Protein AF-A0A7W7YL82-F1 (afdb_monomer)

Organism: NCBI:txid48465

Radius of gyration: 23.11 Å; Cα contacts (8 Å, |Δi|>4): 515; chains: 1; bounding box: 48×51×65 Å

pLDDT: mean 86.41, std 14.03, range [32.69, 98.31]

Foldseek 3Di:
DDPPPAWDKDFDLLLVLLCVLQAWDWDKAWEQEQPPRDTTIIIITGQAHPNDRPHGPVVVVVCVVVVVCCLPPVLPLSNLQSQLVQLLVVVVCCLVPVFAWDWDADSVQQWIHIDTDHYPPVQLPQPAKDKDFDSSLVSLCSGQFWDFNDWDDDPPTIITIIRQWGFFGQDPVRDTDIDGSVQQCDADADPVGRRHTPCCVVPVSPSSNSNSSSVVSSVVVVVVVVVDFHKYKDFADFDFDDDDDDDTDGDGPDIDIHTPPDDPVVVVVVCVVSVHPDDDDDD

Secondary structure (DSSP, 8-state):
----S--EEE--HHHHHHHHHTT--EEEEEEEETTTTEEEEEEEE-SB-SS-TT-BHHHHHHHHHTSHHHHH-TTSHHHHHHHHHHHHHHHHHHHHH---EEEEEEGGGTEEEEEESPPPHHHHT-S-EEEE--HHHHHHHTTTT--EEEEEEETTEEEEEEESB---EE-TTS-EE--BHHHHT-B---SS-TT-BTHHHH-TTSHHHHHHHHHHHHHHHHHHHHHSPEEEEEE--PPP---SSS------S-EEEEETT--HHHHHHHHHHTTPPPP----

Structure (mmCIF, N/CA/C/O backbone):
data_AF-A0A7W7YL82-F1
#
_entry.id   AF-A0A7W7YL82-F1
#
loop_
_atom_site.group_PDB
_atom_site.id
_atom_site.type_symbol
_atom_site.label_atom_id
_atom_site.label_alt_id
_atom_site.label_comp_id
_atom_site.label_asym_id
_atom_site.label_entity_id
_atom_site.label_seq_id
_atom_site.pdbx_PDB_ins_code
_atom_site.Cartn_x
_atom_site.Cartn_y
_atom_site.Cartn_z
_atom_site.occupancy
_atom_site.B_iso_or_equiv
_atom_site.auth_seq_id
_atom_site.auth_comp_id
_atom_site.auth_asym_id
_atom_site.auth_atom_id
_atom_site.pdbx_PDB_model_num
ATOM 1 N N . MET A 1 1 ? 21.955 -3.422 -22.202 1.00 38.94 1 MET A N 1
ATOM 2 C CA . MET A 1 1 ? 22.115 -3.565 -20.740 1.00 38.94 1 MET A CA 1
ATOM 3 C C . MET A 1 1 ? 21.565 -4.929 -20.380 1.00 38.94 1 MET A C 1
ATOM 5 O O . MET A 1 1 ? 20.391 -5.165 -20.620 1.00 38.94 1 MET A O 1
ATOM 9 N N . SER A 1 2 ? 22.418 -5.865 -19.964 1.00 32.69 2 SER A N 1
ATOM 10 C CA . SER A 1 2 ? 21.973 -7.205 -19.574 1.00 32.69 2 SER A CA 1
ATOM 11 C C . SER A 1 2 ? 21.195 -7.095 -18.266 1.00 32.69 2 SER A C 1
ATOM 13 O O . SER A 1 2 ? 21.776 -6.685 -17.260 1.00 32.69 2 SER A O 1
ATOM 15 N N . ALA A 1 3 ? 19.910 -7.452 -18.268 1.00 38.41 3 ALA A N 1
ATOM 16 C CA . ALA A 1 3 ? 19.214 -7.774 -17.030 1.00 38.41 3 ALA A CA 1
ATOM 17 C C . ALA A 1 3 ? 20.054 -8.845 -16.321 1.00 38.41 3 ALA A C 1
ATOM 19 O O . ALA A 1 3 ? 20.295 -9.920 -16.875 1.00 38.41 3 ALA A O 1
ATOM 20 N N . SER A 1 4 ? 20.608 -8.513 -15.154 1.00 43.59 4 SER A N 1
ATOM 21 C CA . SER A 1 4 ? 21.302 -9.503 -14.343 1.00 43.59 4 SER A CA 1
ATOM 22 C C . SER A 1 4 ? 20.299 -10.615 -14.038 1.00 43.59 4 SER A C 1
ATOM 24 O O . SER A 1 4 ? 19.129 -10.341 -13.764 1.00 43.59 4 SER A O 1
ATOM 26 N N . ALA A 1 5 ? 20.748 -11.869 -14.102 1.00 56.00 5 ALA A N 1
ATOM 27 C CA . ALA A 1 5 ? 19.937 -13.085 -13.968 1.00 56.00 5 ALA A CA 1
ATOM 28 C C . ALA A 1 5 ? 19.186 -13.231 -12.621 1.00 56.00 5 ALA A C 1
ATOM 30 O O . ALA A 1 5 ? 18.587 -14.263 -12.350 1.00 56.00 5 ALA A O 1
ATOM 31 N N . ASN A 1 6 ? 19.194 -12.186 -11.794 1.00 72.88 6 ASN A N 1
ATOM 32 C CA . ASN A 1 6 ? 18.642 -12.117 -10.458 1.00 72.88 6 ASN A CA 1
ATOM 33 C C . ASN A 1 6 ? 17.728 -10.884 -10.328 1.00 72.88 6 ASN A C 1
ATOM 35 O O . ASN A 1 6 ? 17.871 -10.105 -9.395 1.00 72.88 6 ASN A O 1
ATOM 39 N N . THR A 1 7 ? 16.827 -10.636 -11.277 1.00 85.69 7 THR A N 1
ATOM 40 C CA . THR A 1 7 ? 15.809 -9.580 -11.139 1.00 85.69 7 THR A CA 1
ATOM 41 C C . THR A 1 7 ? 14.416 -10.182 -11.150 1.00 85.69 7 THR A C 1
ATOM 43 O O . THR A 1 7 ? 14.169 -11.203 -11.790 1.00 85.69 7 THR A O 1
ATOM 46 N N . ILE A 1 8 ? 13.506 -9.577 -10.392 1.00 91.88 8 ILE A N 1
ATOM 47 C CA . ILE A 1 8 ? 12.126 -10.043 -10.268 1.00 91.88 8 ILE A CA 1
ATOM 48 C C . ILE A 1 8 ? 11.214 -9.030 -10.924 1.00 91.88 8 ILE A C 1
ATOM 50 O O . ILE A 1 8 ? 11.213 -7.853 -10.563 1.00 91.88 8 ILE A O 1
ATOM 54 N N . LEU A 1 9 ? 10.429 -9.520 -11.877 1.00 92.69 9 LEU A N 1
ATOM 55 C CA . LEU A 1 9 ? 9.448 -8.732 -12.596 1.00 92.69 9 LEU A CA 1
ATOM 56 C C . LEU A 1 9 ? 8.135 -8.673 -11.809 1.00 92.69 9 LEU A C 1
ATOM 58 O O . LEU A 1 9 ? 7.499 -9.694 -11.553 1.00 92.69 9 LEU A O 1
ATOM 62 N N . ILE A 1 10 ? 7.699 -7.460 -11.484 1.00 93.50 10 ILE A N 1
ATOM 63 C CA . ILE A 1 10 ? 6.371 -7.169 -10.940 1.00 93.50 10 ILE A CA 1
ATOM 64 C C . ILE A 1 10 ? 5.679 -6.198 -11.896 1.00 93.50 10 ILE A C 1
ATOM 66 O O . ILE A 1 10 ? 6.275 -5.216 -12.321 1.00 93.50 10 ILE A O 1
ATOM 70 N N . THR A 1 11 ? 4.417 -6.455 -12.236 1.00 91.88 11 THR A N 1
ATOM 71 C CA . THR A 1 11 ? 3.603 -5.573 -13.098 1.00 91.88 11 THR A CA 1
ATOM 72 C C . THR A 1 11 ? 2.502 -4.848 -12.323 1.00 91.88 11 THR A C 1
ATOM 74 O O . THR A 1 11 ? 2.014 -3.799 -12.742 1.00 91.88 11 THR A O 1
ATOM 77 N N . GLU A 1 12 ? 2.119 -5.361 -11.150 1.00 93.44 12 GLU A N 1
ATOM 78 C CA . GLU A 1 12 ? 1.116 -4.730 -10.298 1.00 93.44 12 GLU A CA 1
ATOM 79 C C . GLU A 1 12 ? 1.725 -3.570 -9.492 1.00 93.44 12 GLU A C 1
ATOM 81 O O . GLU A 1 12 ? 2.538 -3.770 -8.589 1.00 93.44 12 GLU A O 1
ATOM 86 N N . THR A 1 13 ? 1.262 -2.341 -9.740 1.00 93.50 13 THR A N 1
ATOM 87 C CA . THR A 1 13 ? 1.773 -1.131 -9.067 1.00 93.50 13 THR A CA 1
ATOM 88 C C . THR A 1 13 ? 1.621 -1.163 -7.544 1.00 93.50 13 THR A C 1
ATOM 90 O O . THR A 1 13 ? 2.452 -0.600 -6.835 1.00 93.50 13 THR A O 1
ATOM 93 N N . ARG A 1 14 ? 0.562 -1.793 -7.012 1.00 96.50 14 ARG A N 1
ATOM 94 C CA . ARG A 1 14 ? 0.347 -1.888 -5.554 1.00 96.50 14 ARG A CA 1
ATOM 95 C C . ARG A 1 14 ? 1.416 -2.752 -4.902 1.00 96.50 14 ARG A C 1
ATOM 97 O O . ARG A 1 14 ? 2.004 -2.337 -3.909 1.00 96.50 14 ARG A O 1
ATOM 104 N N . LEU A 1 15 ? 1.698 -3.904 -5.502 1.00 97.38 15 LEU A N 1
ATOM 105 C CA . LEU A 1 15 ? 2.730 -4.813 -5.030 1.00 97.38 15 LEU A CA 1
ATOM 106 C C . LEU A 1 15 ? 4.124 -4.192 -5.180 1.00 97.38 15 LEU A C 1
ATOM 108 O O . LEU A 1 15 ? 4.899 -4.201 -4.227 1.00 97.38 15 LEU A O 1
ATOM 112 N N . ALA A 1 16 ? 4.401 -3.546 -6.317 1.00 97.12 16 ALA A N 1
ATOM 113 C CA . ALA A 1 16 ? 5.649 -2.816 -6.535 1.00 97.12 16 ALA A CA 1
ATOM 114 C C . ALA A 1 16 ? 5.865 -1.697 -5.499 1.00 97.12 16 ALA A C 1
ATOM 116 O O . ALA A 1 16 ? 6.966 -1.539 -4.977 1.00 97.12 16 ALA A O 1
ATOM 117 N N . ALA A 1 17 ? 4.811 -0.960 -5.129 1.00 97.56 17 ALA A N 1
ATOM 118 C CA . ALA A 1 17 ? 4.883 0.041 -4.064 1.00 97.56 17 ALA A CA 1
ATOM 119 C C . ALA A 1 17 ? 5.269 -0.560 -2.709 1.00 97.56 17 ALA A C 1
ATOM 121 O O . ALA A 1 17 ? 6.039 0.050 -1.969 1.00 97.56 17 ALA A O 1
ATOM 122 N N . CYS A 1 18 ? 4.769 -1.757 -2.401 1.00 98.12 18 CYS A N 1
ATOM 123 C CA . CYS A 1 18 ? 5.127 -2.463 -1.176 1.00 98.12 18 CYS A CA 1
ATOM 124 C C . CYS A 1 18 ? 6.586 -2.937 -1.217 1.00 98.12 18 CYS A C 1
ATOM 126 O O . CYS A 1 18 ? 7.319 -2.712 -0.263 1.00 98.12 18 CYS A O 1
ATOM 128 N N . PHE A 1 19 ? 7.053 -3.507 -2.332 1.00 98.00 19 PHE A N 1
ATOM 129 C CA . PHE A 1 19 ? 8.456 -3.923 -2.478 1.00 98.00 19 PHE A CA 1
ATOM 130 C C . PHE A 1 19 ? 9.419 -2.731 -2.388 1.00 98.00 19 PHE A C 1
ATOM 132 O O . PHE A 1 19 ? 10.437 -2.799 -1.698 1.00 98.00 19 PHE A O 1
ATOM 139 N N . ARG A 1 20 ? 9.058 -1.592 -2.986 1.00 96.81 20 ARG A N 1
ATOM 140 C CA . ARG A 1 20 ? 9.796 -0.338 -2.806 1.00 96.81 20 ARG A CA 1
ATOM 141 C C . ARG A 1 20 ? 9.848 0.085 -1.334 1.00 96.81 20 ARG A C 1
ATOM 143 O O . ARG A 1 20 ? 10.927 0.398 -0.842 1.00 96.81 20 ARG A O 1
ATOM 150 N N . ALA A 1 21 ? 8.718 0.077 -0.625 1.00 96.75 21 ALA A N 1
ATOM 151 C CA . ALA A 1 21 ? 8.655 0.451 0.794 1.00 96.75 21 ALA A CA 1
ATOM 152 C C . ALA A 1 21 ? 9.445 -0.509 1.703 1.00 96.75 21 ALA A C 1
ATOM 154 O O . ALA A 1 21 ? 10.037 -0.093 2.703 1.00 96.75 21 ALA A O 1
ATOM 155 N N . LEU A 1 22 ? 9.498 -1.788 1.324 1.00 97.00 22 LEU A N 1
ATOM 156 C CA . LEU A 1 22 ? 10.354 -2.798 1.941 1.00 97.00 22 LEU A CA 1
ATOM 157 C C . LEU A 1 22 ? 11.836 -2.595 1.617 1.00 97.00 22 LEU A C 1
ATOM 159 O O . LEU A 1 22 ? 12.653 -3.310 2.178 1.00 97.00 22 LEU A O 1
ATOM 163 N N . GLY A 1 23 ? 12.211 -1.640 0.763 1.00 96.50 23 GLY A N 1
ATOM 164 C CA . GLY A 1 23 ? 13.602 -1.286 0.484 1.00 96.50 23 GLY A CA 1
ATOM 165 C C . GLY A 1 23 ? 14.276 -2.136 -0.589 1.00 96.50 23 GLY A C 1
ATOM 166 O O . GLY A 1 23 ? 15.504 -2.182 -0.617 1.00 96.50 23 GLY A O 1
ATOM 167 N N . PHE A 1 24 ? 13.516 -2.813 -1.456 1.00 96.75 24 PHE A N 1
ATOM 168 C CA . PHE A 1 24 ? 14.086 -3.478 -2.629 1.00 96.75 24 PHE A CA 1
ATOM 169 C C . PHE A 1 24 ? 14.421 -2.440 -3.713 1.00 96.75 24 PHE A C 1
ATOM 171 O O . PHE A 1 24 ? 13.516 -1.734 -4.174 1.00 96.75 24 PHE A O 1
ATOM 178 N N . PRO A 1 25 ? 15.690 -2.3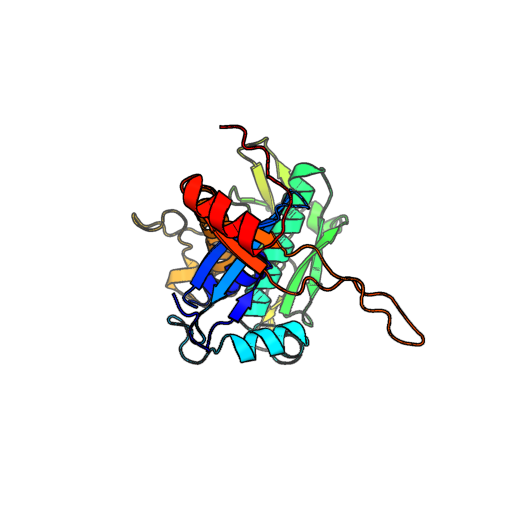34 -4.153 1.00 95.44 25 PRO A N 1
ATOM 179 C CA . PRO A 1 25 ? 16.050 -1.494 -5.291 1.00 95.44 25 PRO A CA 1
ATOM 180 C C . PRO A 1 25 ? 15.329 -1.964 -6.556 1.00 95.44 25 PRO A C 1
ATOM 182 O O . PRO A 1 25 ? 15.190 -3.169 -6.766 1.00 95.44 25 PRO A O 1
ATOM 185 N N . TYR A 1 26 ? 14.901 -1.038 -7.414 1.00 94.62 26 TYR A N 1
ATOM 186 C CA . TYR A 1 26 ? 14.210 -1.384 -8.656 1.00 94.62 26 TYR A CA 1
ATOM 187 C C . TYR A 1 26 ? 14.530 -0.441 -9.805 1.00 94.62 26 TYR A C 1
ATOM 189 O O . TYR A 1 26 ? 15.018 0.673 -9.614 1.00 94.62 26 TYR A O 1
ATOM 197 N N . GLN A 1 27 ? 14.189 -0.906 -11.001 1.00 92.62 27 GLN A N 1
ATOM 198 C CA . GLN A 1 27 ? 14.053 -0.103 -12.208 1.00 92.62 27 GLN A CA 1
ATOM 199 C C . GLN A 1 27 ? 12.611 -0.215 -12.704 1.00 92.62 27 GLN A C 1
ATOM 201 O O . GLN A 1 27 ? 12.001 -1.279 -12.595 1.00 92.62 27 GLN A O 1
ATOM 206 N N . ALA A 1 28 ? 12.046 0.888 -13.190 1.00 91.62 28 ALA A N 1
ATOM 207 C CA . ALA A 1 28 ? 10.707 0.914 -13.766 1.00 91.62 28 ALA A CA 1
ATOM 208 C C . ALA A 1 28 ? 10.795 1.194 -15.264 1.00 91.62 28 ALA A C 1
ATOM 210 O O . ALA A 1 28 ? 11.494 2.116 -15.679 1.00 91.62 28 ALA A O 1
ATOM 211 N N . GLU A 1 29 ? 10.051 0.426 -16.049 1.00 90.31 29 GLU A N 1
ATOM 212 C CA . GLU A 1 29 ? 9.972 0.560 -17.499 1.00 90.31 29 GLU A CA 1
ATOM 213 C C . GLU A 1 29 ? 8.507 0.737 -17.907 1.00 90.31 29 GLU A C 1
ATOM 215 O O . GLU A 1 29 ? 7.631 -0.029 -17.492 1.00 90.31 29 GLU A O 1
ATOM 220 N N . VAL A 1 30 ? 8.228 1.768 -18.709 1.00 88.56 30 VAL A N 1
ATOM 221 C CA . VAL A 1 30 ? 6.905 2.003 -19.300 1.00 88.56 30 VAL A CA 1
ATOM 222 C C . VAL A 1 30 ? 6.956 1.535 -20.743 1.00 88.56 30 VAL A C 1
ATOM 224 O O . VAL A 1 30 ? 7.655 2.125 -21.558 1.00 88.56 30 VAL A O 1
ATOM 227 N N . ILE A 1 31 ? 6.224 0.476 -21.057 1.00 86.56 31 ILE A N 1
ATOM 228 C CA . ILE A 1 31 ? 6.241 -0.200 -22.350 1.00 86.56 31 ILE A CA 1
ATOM 229 C C . ILE A 1 31 ? 4.901 0.031 -23.048 1.00 86.56 31 ILE A C 1
ATOM 231 O O . ILE A 1 31 ? 3.853 -0.273 -22.491 1.00 86.56 31 ILE A O 1
ATOM 235 N N . ILE A 1 32 ? 4.917 0.543 -24.272 1.00 84.50 32 ILE A N 1
ATOM 236 C CA . ILE A 1 32 ? 3.749 0.703 -25.139 1.00 84.50 32 ILE A CA 1
ATOM 237 C C . ILE A 1 32 ? 3.783 -0.413 -26.174 1.00 84.50 32 ILE A C 1
ATOM 239 O O . ILE A 1 32 ? 4.762 -0.561 -26.903 1.00 84.50 32 ILE A O 1
ATOM 243 N N . HIS A 1 33 ? 2.722 -1.204 -26.255 1.00 79.31 33 HIS A N 1
ATOM 244 C CA . HIS A 1 33 ? 2.604 -2.229 -27.279 1.00 79.31 33 HIS A CA 1
ATOM 245 C C . HIS A 1 33 ? 2.131 -1.612 -28.598 1.00 79.31 33 HIS A C 1
ATOM 247 O O . HIS A 1 33 ? 0.985 -1.186 -28.698 1.00 79.31 33 HIS A O 1
ATOM 253 N N . GLU A 1 34 ? 2.974 -1.660 -29.632 1.00 74.19 34 GLU A N 1
ATOM 254 C CA . GLU A 1 34 ? 2.719 -1.026 -30.937 1.00 74.19 34 GLU A CA 1
ATOM 255 C C . GLU A 1 34 ? 1.344 -1.379 -31.535 1.00 74.19 34 GLU A C 1
ATOM 257 O O . GLU A 1 34 ? 0.590 -0.504 -31.940 1.00 74.19 34 GLU A O 1
ATOM 262 N N . ARG A 1 35 ? 0.994 -2.671 -31.571 1.00 73.00 35 ARG A N 1
ATOM 263 C CA . ARG A 1 35 ? -0.232 -3.152 -32.232 1.00 73.00 35 ARG A CA 1
ATOM 264 C C . ARG A 1 35 ? -1.505 -2.979 -31.411 1.00 73.00 35 ARG A C 1
ATOM 266 O O . ARG A 1 35 ? -2.590 -2.980 -31.981 1.00 73.00 35 ARG A O 1
ATOM 273 N N . ARG A 1 36 ? -1.386 -2.939 -30.083 1.00 73.06 36 ARG A N 1
ATOM 274 C CA . ARG A 1 36 ? -2.541 -2.940 -29.169 1.00 73.06 36 ARG A CA 1
ATOM 275 C C . ARG A 1 36 ? -2.798 -1.581 -28.530 1.00 73.06 36 ARG A C 1
ATOM 277 O O . ARG A 1 36 ? -3.804 -1.437 -27.851 1.00 73.06 36 ARG A O 1
ATOM 284 N N . ASP A 1 37 ? -1.869 -0.640 -28.699 1.00 71.50 37 ASP A N 1
ATOM 285 C CA . ASP A 1 37 ? -1.811 0.624 -27.958 1.00 71.50 37 ASP A CA 1
ATOM 286 C C . ASP A 1 37 ? -1.957 0.420 -26.432 1.00 71.50 37 ASP A C 1
ATOM 288 O O . ASP A 1 37 ? -2.482 1.240 -25.682 1.00 71.50 37 ASP A O 1
ATOM 292 N N . GLU A 1 38 ? -1.502 -0.744 -25.952 1.00 82.44 38 GLU A N 1
ATOM 293 C CA . GLU A 1 38 ? -1.562 -1.116 -24.544 1.00 82.44 38 GLU A CA 1
ATOM 294 C C . GLU A 1 38 ? -0.304 -0.614 -23.840 1.00 82.44 38 GLU A C 1
ATOM 296 O O . GLU A 1 38 ? 0.801 -1.101 -24.095 1.00 82.44 38 GLU A O 1
ATOM 301 N N . MET A 1 39 ? -0.473 0.317 -22.902 1.00 82.31 39 MET A N 1
ATOM 302 C CA . MET A 1 39 ? 0.592 0.720 -21.989 1.00 82.31 39 MET A CA 1
ATOM 303 C C . MET A 1 39 ? 0.710 -0.284 -20.835 1.00 82.31 39 MET A C 1
ATOM 305 O O . MET A 1 39 ? -0.241 -0.521 -20.088 1.00 82.31 39 MET A O 1
ATOM 309 N N . ARG A 1 40 ? 1.904 -0.845 -20.654 1.00 86.19 40 ARG A N 1
ATOM 310 C CA . ARG A 1 40 ? 2.273 -1.748 -19.563 1.00 86.19 40 ARG A CA 1
ATOM 311 C C . ARG A 1 40 ? 3.414 -1.147 -18.765 1.00 86.19 40 ARG A C 1
ATOM 313 O O . ARG A 1 40 ? 4.347 -0.589 -19.325 1.00 86.19 40 ARG A O 1
ATOM 320 N N . VAL A 1 41 ? 3.350 -1.291 -17.449 1.00 89.44 41 VAL A N 1
ATOM 321 C CA . VAL A 1 41 ? 4.437 -0.889 -16.556 1.00 89.44 41 VAL A CA 1
ATOM 322 C C . VAL A 1 41 ? 5.079 -2.143 -15.988 1.00 89.44 41 VAL A C 1
ATOM 324 O O . VAL A 1 41 ? 4.381 -3.040 -15.510 1.00 89.44 41 VAL A O 1
ATOM 327 N N . GLN A 1 42 ? 6.401 -2.201 -16.055 1.00 92.50 42 GLN A N 1
ATOM 328 C CA . GLN A 1 42 ? 7.209 -3.275 -15.499 1.00 92.50 42 GLN A CA 1
ATOM 329 C C . GLN A 1 42 ? 8.128 -2.710 -14.420 1.00 92.50 42 GLN A C 1
ATOM 331 O O . GLN A 1 42 ? 8.737 -1.658 -14.598 1.00 92.50 42 GLN A O 1
ATOM 336 N N . PHE A 1 43 ? 8.218 -3.411 -13.295 1.00 94.19 43 PHE A N 1
ATOM 337 C CA . PHE A 1 43 ? 9.128 -3.094 -12.204 1.00 94.19 43 PHE A CA 1
ATOM 338 C C . PHE A 1 43 ? 10.094 -4.263 -12.027 1.00 94.19 43 PHE A C 1
ATOM 340 O O . PHE A 1 43 ? 9.671 -5.375 -11.709 1.00 94.19 43 PHE A O 1
ATOM 347 N N . LEU A 1 44 ? 11.380 -4.006 -12.244 1.00 94.44 44 LEU A N 1
ATOM 348 C CA . LEU A 1 44 ? 12.465 -4.974 -12.136 1.00 94.44 44 LEU A CA 1
ATOM 349 C C . LEU A 1 44 ? 13.170 -4.768 -10.797 1.00 94.44 44 LEU A C 1
ATOM 351 O O . LEU A 1 44 ? 13.973 -3.846 -10.650 1.00 94.44 44 LEU A O 1
ATOM 355 N N . PHE A 1 45 ? 12.848 -5.602 -9.813 1.00 95.06 45 PHE A N 1
ATOM 356 C CA . PHE A 1 45 ? 13.416 -5.524 -8.468 1.00 95.06 45 PHE A CA 1
ATOM 357 C C . PHE A 1 45 ? 14.693 -6.354 -8.343 1.00 95.06 45 PHE A C 1
ATOM 359 O O . PHE A 1 45 ? 14.772 -7.471 -8.855 1.00 95.06 45 PHE A O 1
ATOM 366 N N . GLN A 1 46 ? 15.672 -5.825 -7.612 1.00 94.88 46 GLN A N 1
ATOM 367 C CA . GLN A 1 46 ? 16.837 -6.583 -7.160 1.00 94.88 46 GLN A CA 1
ATOM 368 C C . GLN A 1 46 ? 16.428 -7.611 -6.083 1.00 94.88 46 GLN A C 1
ATOM 370 O O . GLN A 1 46 ? 15.413 -7.419 -5.405 1.00 94.88 46 GLN A O 1
ATOM 375 N N . PRO A 1 47 ? 17.202 -8.694 -5.874 1.00 93.88 47 PRO A N 1
ATOM 376 C CA . PRO A 1 47 ? 16.786 -9.815 -5.027 1.00 93.88 47 PRO A CA 1
ATOM 377 C C . PRO A 1 47 ? 16.655 -9.484 -3.550 1.00 93.88 47 PRO A C 1
ATOM 379 O O . PRO A 1 47 ? 15.864 -10.123 -2.864 1.00 93.88 47 PRO A O 1
ATOM 382 N N . GLN A 1 48 ? 17.467 -8.557 -3.048 1.00 94.94 48 GLN A N 1
ATOM 383 C CA . GLN A 1 48 ? 17.638 -8.324 -1.619 1.00 94.94 48 GLN A CA 1
ATOM 384 C C . GLN A 1 48 ? 17.204 -6.912 -1.244 1.00 94.94 48 GLN A C 1
ATOM 386 O O . GLN A 1 48 ? 17.462 -5.948 -1.970 1.00 94.94 48 GLN A O 1
ATOM 391 N N . SER A 1 49 ? 16.543 -6.802 -0.096 1.00 96.56 49 SER A N 1
ATOM 392 C CA . SER A 1 49 ? 16.171 -5.513 0.471 1.00 96.56 49 SER A CA 1
ATOM 393 C C . SER A 1 49 ? 17.367 -4.854 1.160 1.00 96.56 49 SER A C 1
ATOM 395 O O . SER A 1 49 ? 18.095 -5.492 1.919 1.00 96.56 49 SER A O 1
ATOM 397 N N . LEU A 1 50 ? 17.525 -3.547 0.941 1.00 95.56 50 LEU A N 1
ATOM 398 C CA . LEU A 1 50 ? 18.495 -2.719 1.661 1.00 95.56 50 LEU A CA 1
ATOM 399 C C . LEU A 1 50 ? 18.006 -2.324 3.064 1.00 95.56 50 LEU A C 1
ATOM 401 O O . LEU A 1 50 ? 18.819 -2.042 3.938 1.00 95.56 50 LEU A O 1
ATOM 405 N N . ARG A 1 51 ? 16.684 -2.290 3.284 1.00 93.88 51 ARG A N 1
ATOM 406 C CA . ARG A 1 51 ? 16.065 -1.907 4.569 1.00 93.88 51 ARG A CA 1
ATOM 407 C C . ARG A 1 51 ? 15.932 -3.099 5.516 1.00 93.88 51 ARG A C 1
ATOM 409 O O . ARG A 1 51 ? 16.094 -2.946 6.721 1.00 93.88 51 ARG A O 1
ATOM 416 N N . PHE A 1 52 ? 15.645 -4.276 4.967 1.00 93.50 52 PHE A N 1
ATOM 417 C CA . PHE A 1 52 ? 15.438 -5.525 5.694 1.00 93.50 52 PHE A CA 1
ATOM 418 C C . PHE A 1 52 ? 16.289 -6.630 5.051 1.00 93.50 52 PHE A C 1
ATOM 420 O O . PHE A 1 52 ? 15.778 -7.388 4.227 1.00 93.50 52 PHE A O 1
ATOM 427 N N . PRO A 1 53 ? 17.582 -6.751 5.411 1.00 91.50 53 PRO A N 1
ATOM 428 C CA . PRO A 1 53 ? 18.521 -7.648 4.725 1.00 91.50 53 PRO A CA 1
ATOM 429 C C . PRO A 1 53 ? 18.140 -9.136 4.731 1.00 91.50 53 PRO A C 1
ATOM 431 O O . PRO A 1 53 ? 18.660 -9.896 3.915 1.00 91.50 53 PRO A O 1
ATOM 434 N N . SER A 1 54 ? 17.242 -9.553 5.631 1.00 91.69 54 SER A N 1
ATOM 435 C CA . SER A 1 54 ? 16.686 -10.909 5.702 1.00 91.69 54 SER A CA 1
ATOM 436 C C . SER A 1 54 ? 15.603 -11.199 4.656 1.00 91.69 54 SER A C 1
ATOM 438 O O . SER A 1 54 ? 15.237 -12.359 4.474 1.00 91.69 54 SER A O 1
ATOM 440 N N . LEU A 1 55 ? 15.072 -10.178 3.974 1.00 94.19 55 LEU A N 1
ATOM 441 C CA . LEU A 1 55 ? 14.022 -10.345 2.973 1.00 94.19 55 LEU A CA 1
ATOM 442 C C . LEU A 1 55 ? 14.611 -10.566 1.577 1.00 94.19 55 LEU A C 1
ATOM 444 O O . LEU A 1 55 ? 15.378 -9.747 1.062 1.00 94.19 55 LEU A O 1
ATOM 448 N N . PHE A 1 56 ? 14.144 -11.637 0.934 1.00 95.31 56 PHE A N 1
ATOM 449 C CA . PHE A 1 56 ? 14.439 -11.970 -0.457 1.00 95.31 56 PHE A CA 1
ATOM 450 C C . PHE A 1 56 ? 13.180 -11.836 -1.305 1.00 95.31 56 PHE A C 1
ATOM 452 O O . PHE A 1 56 ? 12.155 -12.455 -1.019 1.00 95.31 56 PHE A O 1
ATOM 459 N N . ALA A 1 57 ? 13.261 -11.044 -2.368 1.00 94.25 57 ALA A N 1
ATOM 460 C CA . ALA A 1 57 ? 12.112 -10.665 -3.173 1.00 94.25 57 ALA A CA 1
ATOM 461 C C . ALA A 1 57 ? 11.435 -11.874 -3.848 1.00 94.25 57 ALA A C 1
ATOM 463 O O . ALA A 1 57 ? 10.212 -11.897 -3.933 1.00 94.25 57 ALA A O 1
ATOM 464 N N . SER A 1 58 ? 12.187 -12.890 -4.292 1.00 93.62 58 SER A N 1
ATOM 465 C CA . SER A 1 58 ? 11.628 -14.044 -5.019 1.00 93.62 58 SER A CA 1
ATOM 466 C C . SER A 1 58 ? 10.837 -14.953 -4.086 1.00 93.62 58 SER A C 1
ATOM 468 O O . SER A 1 58 ? 9.694 -15.295 -4.380 1.00 93.62 58 SER A O 1
ATOM 470 N N . ALA A 1 59 ? 11.425 -15.287 -2.935 1.00 94.00 59 ALA A N 1
ATOM 471 C CA . ALA A 1 59 ? 10.771 -16.063 -1.889 1.00 94.00 59 ALA A CA 1
ATOM 472 C C . ALA A 1 59 ? 9.527 -15.335 -1.366 1.00 94.00 59 ALA A C 1
ATOM 474 O O . ALA A 1 59 ? 8.452 -15.924 -1.296 1.00 94.00 59 ALA A O 1
ATOM 475 N N . LEU A 1 60 ? 9.653 -14.035 -1.081 1.00 96.19 60 LEU A N 1
ATOM 476 C CA . LEU A 1 60 ? 8.542 -13.222 -0.599 1.00 96.19 60 LEU A CA 1
ATOM 477 C C . LEU A 1 60 ? 7.401 -13.141 -1.623 1.00 96.19 60 LEU A C 1
ATOM 479 O O . LEU A 1 60 ? 6.234 -13.278 -1.258 1.00 96.19 60 LEU A O 1
ATOM 483 N N . LEU A 1 61 ? 7.726 -12.946 -2.906 1.00 95.88 61 LEU A N 1
ATOM 484 C CA . LEU A 1 61 ? 6.735 -12.913 -3.980 1.00 95.88 61 LEU A CA 1
ATOM 485 C C . LEU A 1 61 ? 6.014 -14.260 -4.114 1.00 95.88 61 LEU A C 1
ATOM 487 O O . LEU A 1 61 ? 4.788 -14.277 -4.190 1.00 95.88 61 LEU A O 1
ATOM 491 N N . ALA A 1 62 ? 6.750 -15.374 -4.086 1.00 95.38 62 ALA A N 1
ATOM 492 C CA . ALA A 1 62 ? 6.175 -16.715 -4.175 1.00 95.38 62 ALA A CA 1
ATOM 493 C C . ALA A 1 62 ? 5.256 -17.036 -2.980 1.00 95.38 62 ALA A C 1
ATOM 495 O O . ALA A 1 62 ? 4.145 -17.541 -3.161 1.00 95.38 62 ALA A O 1
ATOM 496 N N . GLN A 1 63 ? 5.672 -16.691 -1.758 1.00 96.06 63 GLN A N 1
ATOM 497 C CA . GLN A 1 63 ? 4.863 -16.872 -0.545 1.00 96.06 63 GLN A CA 1
ATOM 498 C C . GLN A 1 63 ? 3.613 -15.983 -0.543 1.00 96.06 63 GLN A C 1
ATOM 500 O O . GLN A 1 63 ? 2.554 -16.391 -0.066 1.00 96.06 63 GLN A O 1
ATOM 505 N N . TRP A 1 64 ? 3.712 -14.766 -1.086 1.00 95.44 64 TRP A N 1
ATOM 506 C CA . TRP A 1 64 ? 2.560 -13.883 -1.261 1.00 95.44 64 TRP A CA 1
ATOM 507 C C . TRP A 1 64 ? 1.570 -14.442 -2.288 1.00 95.44 64 TRP A C 1
ATOM 509 O O . TRP A 1 64 ? 0.378 -14.537 -2.002 1.00 95.44 64 TRP A O 1
ATOM 519 N N . GLN A 1 65 ? 2.056 -14.843 -3.465 1.00 95.19 65 GLN A N 1
ATOM 520 C CA . GLN A 1 65 ? 1.223 -15.346 -4.562 1.00 95.19 65 GLN A CA 1
ATOM 521 C C . GLN A 1 65 ? 0.519 -16.660 -4.217 1.00 95.19 65 GLN A C 1
ATOM 523 O O . GLN A 1 65 ? -0.633 -16.853 -4.599 1.00 95.19 65 GLN A O 1
ATOM 528 N N . SER A 1 66 ? 1.184 -17.544 -3.471 1.00 96.06 66 SER A N 1
ATOM 529 C CA . SER A 1 66 ? 0.584 -18.786 -2.970 1.00 96.06 66 SER A CA 1
ATOM 530 C C . SER A 1 66 ? -0.395 -18.568 -1.809 1.00 96.06 66 SER A C 1
ATOM 532 O O . SER A 1 66 ? -1.153 -19.473 -1.468 1.00 96.06 66 SER A O 1
ATOM 534 N N . GLY A 1 67 ? -0.388 -17.386 -1.182 1.00 94.56 67 GLY A N 1
ATOM 535 C CA . GLY A 1 67 ? -1.169 -17.084 0.019 1.00 94.56 67 GLY A CA 1
ATOM 536 C C . GLY A 1 67 ? -0.584 -17.652 1.318 1.00 94.56 67 GLY A C 1
ATOM 537 O O . GLY A 1 67 ? -1.109 -17.353 2.392 1.00 94.56 67 GLY A O 1
ATOM 538 N N . GLU A 1 68 ? 0.513 -18.411 1.249 1.00 96.31 68 GLU A N 1
ATOM 539 C CA . GLU A 1 68 ? 1.208 -19.000 2.402 1.00 96.31 68 GLU A CA 1
ATOM 540 C C . GLU A 1 68 ? 1.616 -17.931 3.424 1.00 96.31 68 GLU A C 1
ATOM 542 O O . GLU A 1 68 ? 1.444 -18.120 4.631 1.00 96.31 68 GLU A O 1
ATOM 547 N N . LEU A 1 69 ? 2.085 -16.776 2.937 1.00 94.50 69 LEU A N 1
ATOM 548 C CA . LEU A 1 69 ? 2.520 -15.665 3.781 1.00 94.50 69 LEU A CA 1
ATOM 549 C C . LEU A 1 69 ? 1.397 -15.179 4.703 1.00 94.50 69 LEU A C 1
ATOM 551 O O . LEU A 1 69 ? 1.586 -15.047 5.907 1.00 94.50 69 LEU A O 1
ATOM 555 N N . ALA A 1 70 ? 0.207 -14.960 4.142 1.00 92.62 70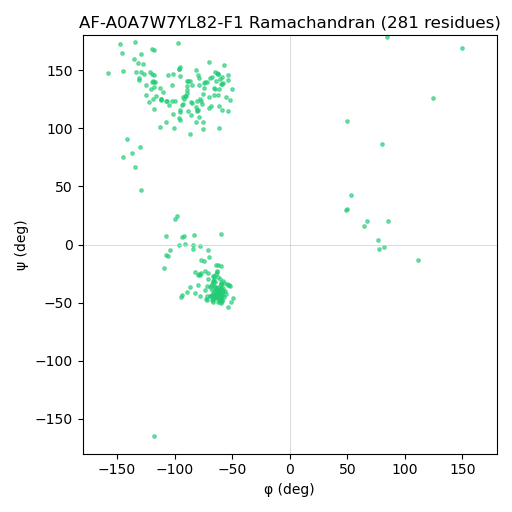 ALA A N 1
ATOM 556 C CA . ALA A 1 70 ? -0.940 -14.453 4.888 1.00 92.62 70 ALA A CA 1
ATOM 557 C C . ALA A 1 70 ? -1.526 -15.489 5.858 1.00 92.62 70 ALA A C 1
ATOM 559 O O . ALA A 1 70 ? -2.169 -15.105 6.831 1.00 92.62 70 ALA A O 1
ATOM 560 N N . GLN A 1 71 ? -1.324 -16.783 5.596 1.00 92.00 71 GLN A N 1
ATOM 561 C CA . GLN A 1 71 ? -1.771 -17.863 6.476 1.00 92.00 71 GLN A CA 1
ATOM 562 C C . GLN A 1 71 ? -0.842 -18.038 7.680 1.00 92.00 71 GLN A C 1
ATOM 564 O O . GLN A 1 71 ? -1.323 -18.206 8.798 1.00 92.00 71 GLN A O 1
ATOM 569 N N . ARG A 1 72 ? 0.478 -18.005 7.458 1.00 92.62 72 ARG A N 1
ATOM 570 C CA . ARG A 1 72 ? 1.479 -18.229 8.513 1.00 92.62 72 ARG A CA 1
ATOM 571 C C . ARG A 1 72 ? 1.749 -16.987 9.345 1.00 92.62 72 ARG A C 1
ATOM 573 O O . ARG A 1 72 ? 1.860 -17.080 10.562 1.00 92.62 72 ARG A O 1
ATOM 580 N N . GLU A 1 73 ? 1.849 -15.837 8.690 1.00 91.88 73 GLU A N 1
ATOM 581 C CA . GLU A 1 73 ? 2.215 -14.580 9.329 1.00 91.88 73 GLU A CA 1
ATOM 582 C C . GLU A 1 73 ? 1.314 -13.447 8.811 1.00 91.88 73 GLU A C 1
ATOM 584 O O . GLU A 1 73 ? 1.705 -12.639 7.963 1.00 91.88 73 GLU A O 1
ATOM 589 N N . PRO A 1 74 ? 0.070 -13.348 9.315 1.00 90.25 74 PRO A N 1
ATOM 590 C CA . PRO A 1 74 ? -0.882 -12.364 8.807 1.00 90.25 74 PRO A CA 1
ATOM 591 C C . PRO A 1 74 ? -0.442 -10.908 9.031 1.00 90.25 74 PRO A C 1
ATOM 593 O O . PRO A 1 74 ? -0.867 -10.022 8.291 1.00 90.25 74 PRO A O 1
ATOM 596 N N . LEU A 1 75 ? 0.419 -10.667 10.028 1.00 91.69 75 LEU A N 1
ATOM 597 C CA . LEU A 1 75 ? 1.028 -9.367 10.326 1.00 91.69 75 LEU A CA 1
ATOM 598 C C . LEU A 1 75 ? 2.382 -9.143 9.634 1.00 91.69 75 LEU A C 1
ATOM 600 O O . LEU A 1 75 ? 3.025 -8.126 9.893 1.00 91.69 75 LEU A O 1
ATOM 604 N N . HIS A 1 76 ? 2.804 -10.039 8.735 1.00 94.31 76 HIS A N 1
ATOM 605 C CA . HIS A 1 76 ? 4.005 -9.820 7.936 1.00 94.31 76 HIS A CA 1
ATOM 606 C C . HIS A 1 76 ? 3.913 -8.468 7.214 1.00 94.31 76 HIS A C 1
ATOM 608 O O . HIS A 1 76 ? 2.849 -8.091 6.707 1.00 94.31 76 HIS A O 1
ATOM 614 N N . LEU A 1 77 ? 5.036 -7.749 7.119 1.00 95.69 77 LEU A N 1
ATOM 615 C CA . LEU A 1 77 ? 5.091 -6.377 6.598 1.00 95.69 77 LEU A CA 1
ATOM 616 C C . LEU A 1 77 ? 4.361 -6.233 5.253 1.00 95.69 77 LEU A C 1
ATOM 618 O O . LEU A 1 77 ? 3.538 -5.337 5.082 1.00 95.69 77 LEU A O 1
ATOM 622 N N . LEU A 1 78 ? 4.590 -7.160 4.317 1.00 97.25 78 LEU A N 1
ATOM 623 C CA . LEU A 1 78 ? 3.913 -7.158 3.016 1.00 97.25 78 LEU A CA 1
ATOM 624 C C . LEU A 1 78 ? 2.382 -7.298 3.127 1.00 97.25 78 LEU A C 1
ATOM 626 O O . LEU A 1 78 ? 1.656 -6.606 2.416 1.00 97.25 78 LEU A O 1
ATOM 630 N N . CYS A 1 79 ? 1.881 -8.153 4.022 1.00 96.56 79 CYS A N 1
ATOM 631 C CA . CYS A 1 79 ? 0.445 -8.352 4.237 1.00 96.56 79 CYS A CA 1
ATOM 632 C C . CYS A 1 79 ? -0.213 -7.072 4.767 1.00 96.56 79 CYS A C 1
ATOM 634 O O . CYS A 1 79 ? -1.259 -6.663 4.259 1.00 96.56 79 CYS A O 1
ATOM 636 N N . VAL A 1 80 ? 0.438 -6.408 5.727 1.00 96.69 80 VAL A N 1
ATOM 637 C CA . VAL A 1 80 ? 0.021 -5.107 6.274 1.00 96.69 80 VAL A CA 1
ATOM 638 C C . VAL A 1 80 ? -0.013 -4.043 5.176 1.00 96.69 80 VAL A C 1
ATOM 640 O O . VAL A 1 80 ? -1.022 -3.360 4.990 1.00 96.69 80 VAL A O 1
ATOM 643 N N . MET A 1 81 ? 1.062 -3.931 4.391 1.00 98.12 81 MET A N 1
ATOM 644 C CA . MET A 1 81 ? 1.149 -2.964 3.296 1.00 98.12 81 MET A CA 1
ATOM 645 C C . MET A 1 81 ? 0.052 -3.189 2.246 1.00 98.12 81 MET A C 1
ATOM 647 O O . MET A 1 81 ? -0.653 -2.249 1.879 1.00 98.12 81 MET A O 1
ATOM 651 N N . MET A 1 82 ? -0.158 -4.432 1.801 1.00 97.88 82 MET A N 1
ATOM 652 C CA . MET A 1 82 ? -1.208 -4.768 0.831 1.00 97.88 82 MET A CA 1
ATOM 653 C C . MET A 1 82 ? -2.616 -4.542 1.395 1.00 97.88 82 MET A C 1
ATOM 655 O O . MET A 1 82 ? -3.525 -4.153 0.657 1.00 97.88 82 MET A O 1
ATOM 659 N N . ASN A 1 83 ? -2.805 -4.717 2.704 1.00 97.12 83 ASN A N 1
ATOM 660 C CA . ASN A 1 83 ? -4.056 -4.383 3.373 1.00 97.12 83 ASN A CA 1
ATOM 661 C C . ASN A 1 83 ? -4.343 -2.871 3.341 1.00 97.12 83 ASN A C 1
ATOM 663 O O . ASN A 1 83 ? -5.451 -2.451 2.998 1.00 97.12 83 ASN A O 1
ATOM 667 N N . ALA A 1 84 ? -3.328 -2.047 3.611 1.00 98.06 84 ALA A N 1
ATOM 668 C CA . ALA A 1 84 ? -3.432 -0.595 3.489 1.00 98.06 84 ALA A CA 1
ATOM 669 C C . ALA A 1 84 ? -3.727 -0.162 2.038 1.00 98.06 84 ALA A C 1
ATOM 671 O O . ALA A 1 84 ? -4.576 0.703 1.819 1.00 98.06 84 ALA A O 1
ATOM 672 N N . GLN A 1 85 ? -3.102 -0.808 1.041 1.00 98.19 85 GLN A N 1
ATOM 673 C CA . GLN A 1 85 ? -3.397 -0.579 -0.384 1.00 98.19 85 GLN A CA 1
ATOM 674 C C . GLN A 1 85 ? -4.862 -0.866 -0.728 1.00 98.19 85 GLN A C 1
ATOM 676 O O . GLN A 1 85 ? -5.493 -0.074 -1.432 1.00 98.19 85 GLN A O 1
ATOM 681 N N . HIS A 1 86 ? -5.417 -1.969 -0.214 1.00 97.94 86 HIS A N 1
ATOM 682 C CA . HIS A 1 86 ? -6.834 -2.301 -0.388 1.00 97.94 86 HIS A CA 1
ATOM 683 C C . HIS A 1 86 ? -7.736 -1.210 0.195 1.00 97.94 86 HIS A C 1
ATOM 685 O O . HIS A 1 86 ? -8.612 -0.706 -0.507 1.00 97.94 86 HIS A O 1
ATOM 691 N N . ASN A 1 87 ? -7.503 -0.801 1.444 1.00 98.31 87 ASN A N 1
ATOM 692 C CA . ASN A 1 87 ? -8.308 0.237 2.093 1.00 98.31 87 ASN A CA 1
ATOM 693 C C . ASN A 1 87 ? -8.236 1.575 1.356 1.00 98.31 87 ASN A C 1
ATOM 695 O O . ASN A 1 87 ? -9.258 2.237 1.182 1.00 98.31 87 ASN A O 1
ATOM 699 N N . TYR A 1 88 ? -7.050 1.942 0.874 1.00 98.25 88 TYR A N 1
ATOM 700 C CA . TYR A 1 88 ? -6.856 3.143 0.071 1.00 98.25 88 TYR A CA 1
ATOM 701 C C . TYR A 1 88 ? -7.689 3.103 -1.214 1.00 98.25 88 TYR A C 1
ATOM 703 O O . TYR A 1 88 ? -8.362 4.079 -1.544 1.00 98.25 88 TYR A O 1
ATOM 711 N N . ASP A 1 89 ? -7.693 1.972 -1.927 1.00 97.69 89 ASP A N 1
ATOM 712 C CA . ASP A 1 89 ? -8.492 1.817 -3.147 1.00 97.69 89 ASP A CA 1
ATOM 713 C C . ASP A 1 89 ? -9.999 1.902 -2.863 1.00 97.69 89 ASP A C 1
ATOM 715 O O . ASP A 1 89 ? -10.737 2.485 -3.658 1.00 97.69 89 ASP A O 1
ATOM 719 N N . GLN A 1 90 ? -10.463 1.344 -1.740 1.00 97.75 90 GLN A N 1
ATOM 720 C CA . GLN A 1 90 ? -11.870 1.427 -1.333 1.00 97.75 90 GLN A CA 1
ATOM 721 C C . GLN A 1 90 ? -12.278 2.862 -1.008 1.00 97.75 90 GLN A C 1
ATOM 723 O O . GLN A 1 90 ? -13.295 3.331 -1.513 1.00 97.75 90 GLN A O 1
ATOM 728 N N . LEU A 1 91 ? -11.462 3.586 -0.240 1.00 96.75 91 LEU A N 1
ATOM 729 C CA . LEU A 1 91 ? -11.713 4.993 0.073 1.00 96.75 91 LEU A CA 1
ATOM 730 C C . LEU A 1 91 ? -11.706 5.864 -1.185 1.00 96.75 91 LEU A C 1
ATOM 732 O O . LEU A 1 91 ? -12.588 6.702 -1.354 1.00 96.75 91 LEU A O 1
ATOM 736 N N . LEU A 1 92 ? -10.772 5.628 -2.110 1.00 95.25 92 LEU A N 1
ATOM 737 C CA . LEU A 1 92 ? -10.724 6.351 -3.381 1.00 95.25 92 LEU A CA 1
ATOM 738 C C . LEU A 1 92 ? -11.971 6.083 -4.242 1.00 95.25 92 LEU A C 1
ATOM 740 O O . LEU A 1 92 ? -12.464 6.991 -4.912 1.00 95.25 92 LEU A O 1
ATOM 744 N N . LYS A 1 93 ? -12.493 4.849 -4.237 1.00 95.06 93 LYS A N 1
ATOM 745 C CA . LYS A 1 93 ? -13.759 4.508 -4.908 1.00 95.06 93 LYS A CA 1
ATOM 746 C C . LYS A 1 93 ? -14.944 5.198 -4.236 1.00 95.06 93 LYS A C 1
ATOM 748 O O . LYS A 1 93 ? -15.717 5.852 -4.931 1.00 95.06 93 LYS A O 1
ATOM 753 N N . ALA A 1 94 ? -15.039 5.126 -2.909 1.00 94.25 94 ALA A N 1
ATOM 754 C CA . ALA A 1 94 ? -16.089 5.782 -2.132 1.00 94.25 94 ALA A CA 1
ATOM 755 C C . ALA A 1 94 ? -16.100 7.302 -2.341 1.00 94.25 94 ALA A C 1
ATOM 757 O O . ALA A 1 94 ? -17.159 7.878 -2.561 1.00 94.25 94 ALA A O 1
ATOM 758 N N . GLN A 1 95 ? -14.929 7.940 -2.389 1.00 93.50 95 GLN A N 1
ATOM 759 C CA . GLN A 1 95 ? -14.788 9.366 -2.689 1.00 93.50 95 GLN A CA 1
ATOM 760 C C . GLN A 1 95 ? -15.353 9.735 -4.072 1.00 93.50 95 GLN A C 1
ATOM 762 O O . GLN A 1 95 ? -15.955 10.793 -4.226 1.00 93.50 95 GLN A O 1
ATOM 767 N N . LYS A 1 96 ? -15.165 8.876 -5.084 1.00 91.69 96 LYS A N 1
ATOM 768 C CA . LYS A 1 96 ? -15.648 9.118 -6.455 1.00 91.69 96 LYS A CA 1
ATOM 769 C C . LYS A 1 96 ? -17.132 8.806 -6.640 1.00 91.69 96 LYS A C 1
ATOM 771 O O . LYS A 1 96 ? -17.783 9.443 -7.457 1.00 91.69 96 LYS A O 1
ATOM 776 N N . GLN A 1 97 ? -17.633 7.790 -5.942 1.00 92.25 97 GLN A N 1
ATOM 777 C CA . GLN A 1 97 ? -18.957 7.205 -6.179 1.00 92.25 97 GLN A CA 1
ATOM 778 C C . GLN A 1 97 ? -19.976 7.552 -5.086 1.00 92.25 97 GLN A C 1
ATOM 780 O O . GLN A 1 97 ? -21.150 7.227 -5.229 1.00 92.25 97 GLN A O 1
ATOM 785 N N . GLY A 1 98 ? -19.545 8.167 -3.981 1.00 89.94 98 GLY A N 1
ATOM 786 C CA . GLY A 1 98 ? -20.392 8.420 -2.813 1.00 89.94 98 GLY A CA 1
ATOM 787 C C . GLY A 1 98 ? -20.818 7.145 -2.076 1.00 89.94 98 GLY A C 1
ATOM 788 O O . GLY A 1 98 ? -21.826 7.147 -1.377 1.00 89.94 98 GLY A O 1
ATOM 789 N N . SER A 1 99 ? -20.097 6.033 -2.257 1.00 92.75 99 SER A N 1
ATOM 790 C CA . SER A 1 99 ? -20.456 4.746 -1.655 1.00 92.75 99 SER A CA 1
ATOM 791 C C . SER A 1 99 ? -20.150 4.711 -0.160 1.00 92.75 99 SER A C 1
ATOM 793 O O . SER A 1 99 ? -19.082 5.143 0.271 1.00 92.75 99 SER A O 1
ATOM 795 N N . ALA A 1 100 ? -21.056 4.125 0.621 1.00 93.31 100 ALA A N 1
ATOM 796 C CA . ALA A 1 100 ? -20.803 3.839 2.026 1.00 93.31 100 ALA A CA 1
ATOM 797 C C . ALA A 1 100 ? -19.842 2.654 2.184 1.00 93.31 100 ALA A C 1
ATOM 799 O O . ALA A 1 100 ? -19.926 1.655 1.456 1.00 93.31 100 ALA A O 1
ATOM 800 N N . LEU A 1 101 ? -18.941 2.781 3.153 1.00 96.25 101 LEU A N 1
ATOM 801 C CA . LEU A 1 101 ? -17.991 1.749 3.530 1.00 96.25 101 LEU A CA 1
ATOM 802 C C . LEU A 1 101 ? -18.211 1.360 4.984 1.00 96.25 101 LEU A C 1
ATOM 804 O O . LEU A 1 101 ? -18.509 2.207 5.822 1.00 96.25 101 LEU A O 1
ATOM 808 N N . ARG A 1 102 ? -17.976 0.083 5.269 1.00 95.38 102 ARG A N 1
ATOM 809 C CA . ARG A 1 102 ? -17.864 -0.436 6.627 1.00 95.38 102 ARG A CA 1
ATOM 810 C C . ARG A 1 102 ? -16.576 -1.219 6.802 1.00 95.38 102 ARG A C 1
ATOM 812 O O . ARG A 1 102 ? -16.029 -1.767 5.840 1.00 95.38 102 ARG A O 1
ATOM 819 N N . VAL A 1 103 ? -16.120 -1.298 8.036 1.00 95.19 103 VAL A N 1
ATOM 820 C CA . VAL A 1 103 ? -14.942 -2.039 8.450 1.00 95.19 103 VAL A CA 1
ATOM 821 C C . VAL A 1 103 ? -15.342 -3.467 8.812 1.00 95.19 103 VAL A C 1
ATOM 823 O O . VAL A 1 103 ? -16.314 -3.710 9.524 1.00 95.19 103 VAL A O 1
ATOM 826 N N . VAL A 1 104 ? -14.583 -4.438 8.311 1.00 95.50 104 VAL A N 1
ATOM 827 C CA . VAL A 1 104 ? -14.724 -5.854 8.669 1.00 95.50 104 VAL A CA 1
ATOM 828 C C . VAL A 1 104 ? -13.394 -6.421 9.125 1.00 95.50 104 VAL A C 1
ATOM 830 O O . VAL A 1 104 ? -12.337 -6.036 8.626 1.00 95.50 104 VAL A O 1
ATOM 833 N N . SER A 1 105 ? -13.450 -7.354 10.071 1.00 94.81 105 SER A N 1
ATOM 834 C CA . SER A 1 105 ? -12.265 -8.053 10.555 1.00 94.81 105 SER A CA 1
ATOM 835 C C . SER A 1 105 ? -11.723 -9.032 9.514 1.00 94.81 105 SER A C 1
ATOM 837 O O . SER A 1 105 ? -12.482 -9.719 8.831 1.00 94.81 105 SER A O 1
ATOM 839 N N . VAL A 1 106 ? -10.399 -9.087 9.400 1.00 93.75 106 VAL A N 1
ATOM 840 C CA . VAL A 1 106 ? -9.652 -10.024 8.556 1.00 93.75 106 VAL A CA 1
ATOM 841 C C . VAL A 1 106 ? -8.481 -10.604 9.347 1.00 93.75 106 VAL A C 1
ATOM 843 O O . VAL A 1 106 ? -8.226 -10.189 10.479 1.00 93.75 106 VAL A O 1
ATOM 846 N N . ALA A 1 107 ? -7.761 -11.569 8.762 1.00 90.19 107 ALA A N 1
ATOM 847 C CA . ALA A 1 107 ? -6.562 -12.143 9.379 1.00 90.19 107 ALA A CA 1
ATOM 848 C C . ALA A 1 107 ? -6.822 -12.656 10.813 1.00 90.19 107 ALA A C 1
ATOM 850 O O . ALA A 1 107 ? -6.070 -12.368 11.737 1.00 90.19 107 ALA A O 1
ATOM 851 N N . GLY A 1 108 ? -7.953 -13.340 11.024 1.00 87.94 108 GLY A N 1
ATOM 852 C CA . GLY A 1 108 ? -8.321 -13.885 12.335 1.00 87.94 108 GLY A CA 1
ATOM 853 C C . GLY A 1 108 ? -8.568 -12.844 13.437 1.00 87.94 108 GLY A C 1
ATOM 854 O O . GLY A 1 108 ? -8.573 -13.212 14.606 1.00 87.94 108 GLY A O 1
ATOM 855 N N . GLY A 1 109 ? -8.765 -11.563 13.106 1.00 90.56 109 GLY A N 1
ATOM 856 C CA . GLY A 1 109 ? -8.909 -10.499 14.108 1.00 90.56 109 GLY A CA 1
ATOM 857 C C . GLY A 1 109 ? -7.758 -9.504 14.146 1.00 90.56 109 GLY A C 1
ATOM 858 O O . GLY A 1 109 ? -7.912 -8.453 14.758 1.00 90.56 109 GLY A O 1
ATOM 859 N N . LEU A 1 110 ? -6.629 -9.814 13.506 1.00 91.75 110 LEU A N 1
ATOM 860 C CA . LEU A 1 110 ? -5.390 -9.034 13.616 1.00 91.75 110 LEU A CA 1
ATOM 861 C C . LEU A 1 110 ? -5.441 -7.700 12.857 1.00 91.75 110 LEU A C 1
ATOM 863 O O . LEU A 1 110 ? -4.683 -6.781 13.149 1.00 91.75 110 LEU A O 1
ATOM 867 N N . MET A 1 111 ? -6.316 -7.592 11.857 1.00 93.50 111 MET A N 1
ATOM 868 C CA . MET A 1 111 ? -6.481 -6.390 11.041 1.00 93.50 111 MET A CA 1
ATOM 869 C C . MET A 1 111 ? -7.931 -6.243 10.595 1.00 93.50 111 MET A C 1
ATOM 871 O O . MET A 1 111 ? -8.755 -7.154 10.734 1.00 93.50 111 MET A O 1
ATOM 875 N N . THR A 1 112 ? -8.228 -5.110 9.972 1.00 96.06 112 THR A N 1
ATOM 876 C CA . THR A 1 112 ? -9.516 -4.863 9.334 1.00 96.06 112 THR A CA 1
ATOM 877 C C . THR A 1 112 ? -9.390 -4.372 7.891 1.00 96.06 112 THR A C 1
ATOM 879 O O . THR A 1 112 ? -8.320 -3.951 7.443 1.00 96.06 112 THR A O 1
ATOM 882 N N . ARG A 1 113 ? -10.493 -4.448 7.138 1.00 96.69 113 ARG A N 1
ATOM 883 C CA . ARG A 1 113 ? -10.622 -3.938 5.764 1.00 96.69 113 ARG A CA 1
ATOM 884 C C . ARG A 1 113 ? -11.900 -3.147 5.578 1.00 96.69 113 ARG A C 1
ATOM 886 O O . ARG A 1 113 ? -12.931 -3.511 6.136 1.00 96.69 113 ARG A O 1
ATOM 893 N N . TYR A 1 114 ? -11.851 -2.153 4.698 1.00 97.75 114 TYR A N 1
ATOM 894 C CA . TYR A 1 114 ? -13.057 -1.551 4.150 1.00 97.75 114 TYR A CA 1
ATOM 895 C C . TYR A 1 114 ? -13.718 -2.472 3.126 1.00 97.75 114 TYR A C 1
ATOM 897 O O . TYR A 1 114 ? -13.065 -3.028 2.233 1.00 97.75 114 TYR A O 1
ATOM 905 N N . VAL A 1 115 ? -15.034 -2.592 3.243 1.00 97.00 115 VAL A N 1
ATOM 906 C CA . VAL A 1 115 ? -15.925 -3.231 2.274 1.00 97.00 115 VAL A CA 1
ATOM 907 C C . VAL A 1 115 ? -17.150 -2.350 2.063 1.00 97.00 115 VAL A C 1
ATOM 909 O O . VAL A 1 115 ? -17.477 -1.518 2.909 1.00 97.00 115 VAL A O 1
ATOM 912 N N . LEU A 1 116 ? -17.844 -2.538 0.942 1.00 95.94 116 LEU A N 1
ATOM 913 C CA . LEU A 1 116 ? -19.103 -1.844 0.689 1.00 95.94 116 LEU A CA 1
ATOM 914 C C . LEU A 1 116 ? -20.145 -2.225 1.749 1.00 95.94 116 LEU A C 1
ATOM 916 O O . LEU A 1 116 ? -20.326 -3.404 2.071 1.00 95.94 116 LEU A O 1
ATOM 920 N N . GLY A 1 117 ? -20.826 -1.217 2.286 1.00 94.25 117 GLY A N 1
ATOM 921 C CA . GLY A 1 117 ? -21.872 -1.396 3.286 1.00 94.25 117 GLY A CA 1
ATOM 922 C C . GLY A 1 117 ? -21.969 -0.217 4.245 1.00 94.25 117 GLY A C 1
ATOM 923 O O . GLY A 1 117 ? -21.106 0.652 4.268 1.00 94.25 117 GLY A O 1
ATOM 924 N N . GLN A 1 118 ? -23.037 -0.205 5.035 1.00 92.56 118 GLN A N 1
ATOM 925 C CA . GLN A 1 118 ? -23.226 0.769 6.106 1.00 92.56 118 GLN A CA 1
ATOM 926 C C . GLN A 1 118 ? -22.591 0.250 7.396 1.00 92.56 118 GLN A C 1
ATOM 928 O O . GLN A 1 118 ? -22.689 -0.944 7.701 1.00 92.56 118 GLN A O 1
ATOM 933 N N . GLU A 1 119 ? -21.957 1.141 8.153 1.00 91.44 119 GLU A N 1
ATOM 934 C CA . GLU A 1 119 ? -21.580 0.847 9.535 1.00 91.44 119 GLU A CA 1
ATOM 935 C C . GLU A 1 119 ? -22.839 0.642 10.396 1.00 91.44 119 GLU A C 1
ATOM 937 O O . GLU A 1 119 ? -23.874 1.270 10.139 1.00 91.44 119 GLU A O 1
ATOM 942 N N . PRO A 1 120 ? -22.787 -0.210 11.436 1.00 86.56 120 PRO A N 1
ATOM 943 C CA . PRO A 1 120 ? -23.845 -0.282 12.433 1.00 86.56 120 PRO A CA 1
ATOM 944 C C . PRO A 1 120 ? -24.128 1.100 13.028 1.00 86.56 120 PRO A C 1
ATOM 946 O O . PRO A 1 120 ? -23.211 1.897 13.237 1.00 86.56 120 PRO A O 1
ATOM 949 N N . ALA A 1 121 ? -25.392 1.370 13.364 1.00 82.81 121 ALA A N 1
ATOM 950 C CA . ALA A 1 121 ? -25.816 2.668 13.896 1.00 82.81 121 ALA A CA 1
ATOM 951 C C . ALA A 1 121 ? -24.996 3.111 15.124 1.00 82.81 121 ALA A C 1
ATOM 953 O O . ALA A 1 121 ? -24.675 4.288 15.265 1.00 82.81 121 ALA A O 1
ATOM 954 N N . THR A 1 122 ? -24.589 2.165 15.975 1.00 79.75 122 THR A N 1
ATOM 955 C CA . THR A 1 122 ? -23.747 2.417 17.156 1.00 79.75 122 THR A CA 1
ATOM 956 C C . THR A 1 122 ? -22.408 3.072 16.820 1.00 79.75 122 THR A C 1
ATOM 958 O O . THR A 1 122 ? -21.893 3.852 17.614 1.00 79.75 122 THR A O 1
ATOM 961 N N . VAL A 1 123 ? -21.859 2.777 15.644 1.00 80.25 123 VAL A N 1
ATOM 962 C CA .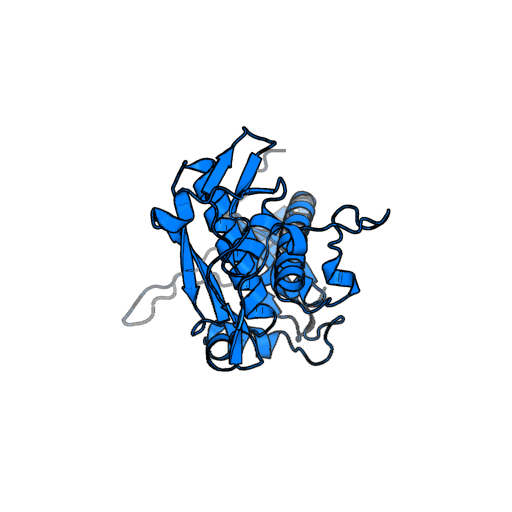 VAL A 1 123 ? -20.591 3.316 15.149 1.00 80.25 123 VAL A CA 1
ATOM 963 C C . VAL A 1 123 ? -20.834 4.545 14.276 1.00 80.25 123 VAL A C 1
ATOM 965 O O . VAL A 1 123 ? -20.182 5.570 14.461 1.00 80.25 123 VAL A O 1
ATOM 968 N N . ALA A 1 124 ? -21.814 4.473 13.369 1.00 73.75 124 ALA A N 1
ATOM 969 C CA . ALA A 1 124 ? -22.150 5.550 12.436 1.00 73.75 124 ALA A CA 1
ATOM 970 C C . ALA A 1 124 ? -22.502 6.872 13.147 1.00 73.75 124 ALA A C 1
ATOM 972 O O . ALA A 1 124 ? -22.197 7.954 12.642 1.00 73.75 124 ALA A O 1
ATOM 973 N N . PHE A 1 125 ? -23.108 6.787 14.336 1.00 71.44 125 PHE A N 1
ATOM 974 C CA . PHE A 1 125 ? -23.485 7.940 15.156 1.00 71.44 125 PHE A CA 1
ATOM 975 C C . PHE A 1 125 ? -22.504 8.237 16.297 1.00 71.44 125 PHE A C 1
ATOM 977 O O . PHE A 1 125 ? -22.883 8.917 17.250 1.00 71.44 125 PHE A O 1
ATOM 984 N N . SER A 1 126 ? -21.248 7.776 16.206 1.00 76.69 126 SER A N 1
ATOM 985 C CA . SER A 1 126 ? -20.224 8.117 17.200 1.00 76.69 126 SER A CA 1
ATOM 986 C C . SER A 1 126 ? -20.150 9.644 17.397 1.00 76.69 126 SER A C 1
ATOM 988 O O . SER A 1 126 ? -19.960 10.381 16.414 1.00 76.69 126 SER A O 1
ATOM 990 N N . PRO A 1 127 ? -20.304 10.141 18.641 1.00 74.06 127 PRO A N 1
ATOM 991 C CA . PRO A 1 127 ? -20.235 11.570 18.928 1.00 74.06 127 PRO A CA 1
ATOM 992 C C . PRO A 1 127 ? -18.805 12.100 18.785 1.00 74.06 127 PRO A C 1
ATOM 994 O O . PRO A 1 127 ? -18.608 13.250 18.400 1.00 74.06 127 PRO A O 1
ATOM 997 N N . GLU A 1 128 ? -17.804 11.255 19.038 1.00 90.25 128 GLU A N 1
ATOM 998 C CA . GLU A 1 128 ? -16.397 11.623 18.927 1.00 90.25 128 GLU A CA 1
ATOM 999 C C . GLU A 1 128 ? -15.850 11.259 17.546 1.00 90.25 128 GLU A C 1
ATOM 1001 O O . GLU A 1 128 ? -15.855 10.092 17.130 1.00 90.25 128 GLU A O 1
ATOM 1006 N N . ARG A 1 129 ? -15.375 12.287 16.836 1.00 92.94 129 ARG A N 1
ATOM 1007 C CA . ARG A 1 129 ? -14.887 12.199 15.459 1.00 92.94 129 ARG A CA 1
ATOM 1008 C C . ARG A 1 129 ? -13.514 12.832 15.336 1.00 92.94 129 ARG A C 1
ATOM 1010 O O . ARG A 1 129 ? -13.212 13.816 16.010 1.00 92.94 129 ARG A O 1
ATOM 1017 N N . VAL A 1 130 ? -12.714 12.289 14.431 1.00 95.38 130 VAL A N 1
ATOM 1018 C CA . VAL A 1 130 ? -11.398 12.818 14.078 1.00 95.38 130 VAL A CA 1
ATOM 1019 C C . VAL A 1 130 ? -11.392 13.109 12.585 1.00 95.38 130 VAL A C 1
ATOM 1021 O O . VAL A 1 130 ? -11.649 12.226 11.767 1.00 95.38 130 VAL A O 1
ATOM 1024 N N . SER A 1 131 ? -11.110 14.359 12.232 1.00 95.62 131 SER A N 1
ATOM 1025 C CA . SER A 1 131 ? -10.993 14.793 10.842 1.00 95.62 131 SER A CA 1
ATOM 1026 C C . SER A 1 131 ? -9.581 14.536 10.333 1.00 95.62 131 SER A C 1
ATOM 1028 O O . SER A 1 131 ? -8.617 15.052 10.897 1.00 95.62 131 SER A O 1
ATOM 1030 N N . ILE A 1 132 ? -9.463 13.763 9.257 1.00 96.00 132 ILE A N 1
ATOM 1031 C CA . ILE A 1 132 ? -8.196 13.439 8.599 1.00 96.00 132 ILE A CA 1
ATOM 1032 C C . ILE A 1 132 ? -8.252 13.959 7.162 1.00 96.00 132 ILE A C 1
ATOM 1034 O O . ILE A 1 132 ? -9.155 13.609 6.415 1.00 96.00 132 ILE A O 1
ATOM 1038 N N . ASP A 1 133 ? -7.294 14.781 6.749 1.00 94.19 133 ASP A N 1
ATOM 1039 C CA . ASP A 1 133 ? -7.180 15.319 5.381 1.00 94.19 133 ASP A CA 1
ATOM 1040 C C . ASP A 1 133 ? -6.222 14.507 4.487 1.00 94.19 133 ASP A C 1
ATOM 1042 O O . ASP A 1 133 ? -6.048 14.787 3.300 1.00 94.19 133 ASP A O 1
ATOM 1046 N N . ASP A 1 134 ? -5.625 13.454 5.044 1.00 94.75 134 ASP A N 1
ATOM 1047 C CA . ASP A 1 134 ? -4.715 12.552 4.355 1.00 94.75 134 ASP A CA 1
ATOM 1048 C C . ASP A 1 134 ? -5.369 11.192 4.096 1.00 94.75 134 ASP A C 1
ATOM 1050 O O . ASP A 1 134 ? -5.481 10.343 4.985 1.00 94.75 134 ASP A O 1
ATOM 1054 N N . LEU A 1 135 ? -5.741 10.959 2.834 1.00 95.75 135 LEU A N 1
ATOM 1055 C CA . LEU A 1 135 ? -6.335 9.704 2.365 1.00 95.75 135 LEU A CA 1
ATOM 1056 C C . LEU A 1 135 ? -5.497 8.470 2.748 1.00 95.75 135 LEU A C 1
ATOM 1058 O O . LEU A 1 135 ? -6.051 7.405 3.022 1.00 95.75 135 LEU A O 1
ATOM 1062 N N . ARG A 1 136 ? -4.163 8.588 2.774 1.00 96.56 136 ARG A N 1
ATOM 1063 C CA . ARG A 1 136 ? -3.287 7.454 3.103 1.00 96.56 136 ARG A CA 1
ATOM 1064 C C . ARG A 1 136 ? -3.384 7.112 4.580 1.00 96.56 136 ARG A C 1
ATOM 1066 O O . ARG A 1 136 ? -3.539 5.946 4.926 1.00 96.56 136 ARG A O 1
ATOM 1073 N N . LEU A 1 137 ? -3.364 8.130 5.436 1.00 97.19 137 LEU A N 1
ATOM 1074 C CA . LEU A 1 137 ? -3.530 7.945 6.871 1.00 97.19 137 LEU A CA 1
ATOM 1075 C C . LEU A 1 137 ? -4.920 7.379 7.194 1.00 97.19 137 LEU A C 1
ATOM 1077 O O . LEU A 1 137 ? -5.016 6.412 7.944 1.00 97.19 137 LEU A O 1
ATOM 1081 N N . ALA A 1 138 ? -5.981 7.900 6.568 1.00 97.31 138 ALA A N 1
ATOM 1082 C CA . ALA A 1 138 ? -7.342 7.378 6.729 1.00 97.31 138 ALA A CA 1
ATOM 1083 C C . ALA A 1 138 ? -7.456 5.889 6.335 1.00 97.31 138 ALA A C 1
ATOM 1085 O O . ALA A 1 138 ? -8.102 5.101 7.031 1.00 97.31 138 ALA A O 1
ATOM 1086 N N . ALA A 1 139 ? -6.779 5.472 5.258 1.00 98.06 139 ALA A N 1
ATOM 1087 C CA . ALA A 1 139 ? -6.720 4.069 4.841 1.00 98.06 139 ALA A CA 1
ATOM 1088 C C . ALA A 1 139 ? -6.030 3.168 5.880 1.00 98.06 139 ALA A C 1
ATOM 1090 O O . ALA A 1 139 ? -6.515 2.068 6.167 1.00 98.06 139 ALA A O 1
ATOM 1091 N N . CYS A 1 140 ? -4.918 3.636 6.454 1.00 97.69 140 CYS A N 1
ATOM 1092 C CA . CYS A 1 140 ? -4.167 2.913 7.481 1.00 97.69 140 CYS A CA 1
ATOM 1093 C C . CYS A 1 140 ? -4.925 2.835 8.813 1.00 97.69 140 CYS A C 1
ATOM 1095 O O . CYS A 1 140 ? -4.904 1.791 9.459 1.00 97.69 140 CYS A O 1
ATOM 1097 N N . LEU A 1 141 ? -5.652 3.886 9.198 1.00 97.19 141 LEU A N 1
ATOM 1098 C CA . LEU A 1 141 ? -6.543 3.861 10.363 1.00 97.19 141 LEU A CA 1
ATOM 1099 C C . LEU A 1 141 ? -7.657 2.815 10.188 1.00 97.19 141 LEU A C 1
ATOM 1101 O O . LEU A 1 141 ? -7.902 2.019 11.093 1.00 97.19 141 LEU A O 1
ATOM 1105 N N . GLY A 1 142 ? -8.239 2.724 8.988 1.00 96.44 142 GLY A N 1
ATOM 1106 C CA . GLY A 1 142 ? -9.215 1.688 8.630 1.00 96.44 142 GLY A CA 1
ATOM 1107 C C . GLY A 1 142 ? -8.689 0.255 8.667 1.00 96.44 142 GLY A C 1
ATOM 1108 O O . GLY A 1 142 ? -9.479 -0.686 8.689 1.00 96.44 142 GLY A O 1
ATOM 1109 N N . MET A 1 143 ? -7.369 0.060 8.664 1.00 95.31 143 MET A N 1
ATOM 1110 C CA . MET A 1 143 ? -6.739 -1.252 8.856 1.00 95.31 143 MET A CA 1
ATOM 1111 C C . MET A 1 143 ? -6.621 -1.631 10.336 1.00 95.31 143 MET A C 1
ATOM 1113 O O . MET A 1 143 ? -6.565 -2.817 10.658 1.00 95.31 143 MET A O 1
ATOM 1117 N N . LEU A 1 144 ? -6.613 -0.633 11.218 1.00 94.88 144 LEU A N 1
ATOM 1118 C CA . LEU A 1 144 ? -6.520 -0.767 12.671 1.00 94.88 144 LEU A CA 1
ATOM 1119 C C . LEU A 1 144 ? -7.896 -0.695 13.345 1.00 94.88 144 LEU A C 1
ATOM 1121 O O . LEU A 1 144 ? -8.019 -0.297 14.499 1.00 94.88 144 LEU A O 1
ATOM 1125 N N . GLY A 1 145 ? -8.949 -1.036 12.607 1.00 94.44 145 GLY A N 1
ATOM 1126 C CA . GLY A 1 145 ? -10.311 -1.074 13.118 1.00 94.44 145 GLY A CA 1
ATOM 1127 C C . GLY A 1 145 ? -11.034 0.265 13.156 1.00 94.44 145 GLY A C 1
ATOM 1128 O O . GLY A 1 145 ? -12.205 0.260 13.518 1.00 94.44 145 GLY A O 1
ATOM 1129 N N . VAL A 1 146 ? -10.411 1.390 12.786 1.00 95.56 146 VAL A N 1
ATOM 1130 C CA . VAL A 1 146 ? -11.051 2.715 12.866 1.00 95.56 146 VAL A CA 1
ATOM 1131 C C . VAL A 1 146 ? -11.973 2.952 11.660 1.00 95.56 146 VAL A C 1
ATOM 1133 O O . VAL A 1 146 ? -11.480 3.055 10.537 1.00 95.56 146 VAL A O 1
ATOM 1136 N N . PRO A 1 147 ? -13.293 3.080 11.852 1.00 95.50 147 PRO A N 1
ATOM 1137 C CA . PRO A 1 147 ? -14.243 3.229 10.759 1.00 95.50 147 PRO A CA 1
ATOM 1138 C C . PRO A 1 147 ? -14.302 4.652 10.199 1.00 95.50 147 PRO A C 1
ATOM 1140 O O . PRO A 1 147 ? -14.198 5.644 10.927 1.00 95.50 147 PRO A O 1
ATOM 1143 N N . LEU A 1 148 ? -14.522 4.734 8.885 1.00 95.69 148 LEU A N 1
ATOM 1144 C CA . LEU A 1 148 ? -14.891 5.959 8.185 1.00 95.69 148 LEU A CA 1
ATOM 1145 C C . LEU A 1 148 ? -16.382 6.223 8.420 1.00 95.69 148 LEU A C 1
ATOM 1147 O O . LEU A 1 148 ? -17.216 5.384 8.094 1.00 95.69 148 LEU A O 1
ATOM 1151 N N . LEU A 1 149 ? -16.717 7.407 8.921 1.00 94.12 149 LEU A N 1
ATOM 1152 C CA . LEU A 1 149 ? -18.102 7.827 9.136 1.00 94.12 149 LEU A CA 1
ATOM 1153 C C . LEU A 1 149 ? -18.636 8.608 7.939 1.00 94.12 149 LEU A C 1
ATOM 1155 O O . LEU A 1 149 ? -19.774 8.417 7.512 1.00 94.12 149 LEU A O 1
ATOM 1159 N N . ARG A 1 150 ? -17.817 9.518 7.405 1.00 92.69 150 ARG A N 1
ATOM 1160 C CA . ARG A 1 150 ? -18.220 10.410 6.317 1.00 92.69 150 ARG A CA 1
ATOM 1161 C C . ARG A 1 150 ? -17.010 10.930 5.549 1.00 92.69 150 ARG A C 1
ATOM 1163 O O . ARG A 1 150 ? -15.956 11.167 6.126 1.00 92.69 150 ARG A O 1
ATOM 1170 N N . ILE A 1 151 ? -17.188 11.164 4.252 1.00 94.38 151 ILE A N 1
ATOM 1171 C CA . ILE A 1 151 ? -16.247 11.935 3.432 1.00 94.38 151 ILE A CA 1
ATOM 1172 C C . ILE A 1 151 ? -16.897 13.289 3.155 1.00 94.38 151 ILE A C 1
ATOM 1174 O O . ILE A 1 151 ? -18.014 13.344 2.641 1.00 94.38 151 ILE A O 1
ATOM 1178 N N . THR A 1 152 ? -16.219 14.375 3.511 1.00 92.38 152 THR A N 1
ATOM 1179 C CA . THR A 1 152 ? -16.654 15.752 3.245 1.00 92.38 152 THR A CA 1
ATOM 1180 C C . THR A 1 152 ? -15.653 16.473 2.342 1.00 92.38 152 THR A C 1
ATOM 1182 O O . THR A 1 152 ? -14.551 15.983 2.081 1.00 92.38 152 THR A O 1
ATOM 1185 N N . GLY A 1 153 ? -16.047 17.636 1.821 1.00 88.88 153 GLY A N 1
ATOM 1186 C CA . GLY A 1 153 ? -15.234 18.423 0.892 1.00 88.88 153 GLY A CA 1
ATOM 1187 C C . GLY A 1 153 ? -15.357 17.986 -0.570 1.00 88.88 153 GLY A C 1
ATOM 1188 O O . GLY A 1 153 ? -16.078 17.048 -0.914 1.00 88.88 153 GLY A O 1
ATOM 1189 N N . SER A 1 154 ? -14.651 18.702 -1.439 1.00 83.12 154 SER A N 1
ATOM 1190 C CA . SER A 1 154 ? -14.645 18.504 -2.889 1.00 83.12 154 SER A CA 1
ATOM 1191 C C . SER A 1 154 ? -13.216 18.476 -3.413 1.00 83.12 154 SER A C 1
ATOM 1193 O O . SER A 1 154 ? -12.312 19.061 -2.815 1.00 83.12 154 SER A O 1
ATOM 1195 N N . SER A 1 155 ? -13.007 17.835 -4.563 1.00 78.06 155 SER A N 1
ATOM 1196 C CA . SER A 1 155 ? -11.690 17.792 -5.205 1.00 78.06 155 SER A CA 1
ATOM 1197 C C . SER A 1 155 ? -11.084 19.206 -5.320 1.00 78.06 155 SER A C 1
ATOM 1199 O O . SER A 1 155 ? -11.804 20.131 -5.705 1.00 78.06 155 SER A O 1
ATOM 1201 N N . PRO A 1 156 ? -9.797 19.406 -4.975 1.00 78.88 156 PRO A N 1
ATOM 1202 C CA . PRO A 1 156 ? -8.803 18.388 -4.614 1.00 78.88 156 PRO A CA 1
ATOM 1203 C C . PRO A 1 156 ? -8.718 18.072 -3.109 1.00 78.88 156 PRO A C 1
ATOM 1205 O O . PRO A 1 156 ? -7.885 17.258 -2.714 1.00 78.88 156 PRO A O 1
ATOM 1208 N N . ARG A 1 157 ? -9.528 18.710 -2.254 1.00 85.75 157 ARG A N 1
ATOM 1209 C CA . ARG A 1 157 ? -9.429 18.605 -0.790 1.00 85.75 157 ARG A CA 1
ATOM 1210 C C . ARG A 1 157 ? -10.642 17.893 -0.203 1.00 85.75 157 ARG A C 1
ATOM 1212 O O . ARG A 1 157 ? -11.701 18.487 -0.011 1.00 85.75 157 ARG A O 1
ATOM 1219 N N . HIS A 1 158 ? -10.446 16.622 0.120 1.00 92.12 158 HIS A N 1
ATOM 1220 C CA . HIS A 1 158 ? -11.407 15.832 0.878 1.00 92.12 158 HIS A CA 1
ATOM 1221 C C . HIS A 1 158 ? -10.964 15.710 2.332 1.00 92.12 158 HIS A C 1
ATOM 1223 O O . HIS A 1 158 ? -9.770 15.634 2.617 1.00 92.12 158 HIS A O 1
ATOM 1229 N N . VAL A 1 159 ? -11.938 15.665 3.234 1.00 95.75 159 VAL A N 1
ATOM 1230 C CA . VAL A 1 159 ? -11.737 15.370 4.651 1.00 95.75 159 VAL A CA 1
ATOM 1231 C C . VAL A 1 159 ? -12.465 14.069 4.966 1.00 95.75 159 VAL A C 1
ATOM 1233 O O . VAL A 1 159 ? -13.644 13.898 4.656 1.00 95.75 159 VAL A O 1
ATOM 1236 N N . PHE A 1 160 ? -11.738 13.138 5.566 1.00 96.00 160 PHE A N 1
ATOM 1237 C CA . PHE A 1 160 ? -12.222 11.847 6.025 1.00 96.00 160 PHE A CA 1
ATOM 1238 C C . PHE A 1 160 ? -12.569 11.983 7.506 1.00 96.00 160 PHE A C 1
ATOM 1240 O O . PHE A 1 160 ? -11.686 12.109 8.355 1.00 96.00 160 PHE A O 1
ATOM 1247 N N . GLU A 1 161 ? -13.862 12.006 7.817 1.00 95.69 161 GLU A N 1
ATOM 1248 C CA . GLU A 1 161 ? -14.351 11.992 9.192 1.00 95.69 161 GLU A CA 1
ATOM 1249 C C . GLU A 1 161 ? -14.345 10.550 9.689 1.00 95.69 161 GLU A C 1
ATOM 1251 O O . GLU A 1 161 ? -15.174 9.729 9.293 1.00 95.69 161 GLU A O 1
ATOM 1256 N N . MET A 1 162 ? -13.379 10.249 10.545 1.00 95.56 162 MET A N 1
ATOM 1257 C CA . MET A 1 162 ? -13.189 8.942 11.160 1.00 95.56 162 MET A CA 1
ATOM 1258 C C . MET A 1 162 ? -13.851 8.935 12.540 1.00 95.56 162 MET A C 1
ATOM 1260 O O . MET A 1 162 ? -13.909 9.975 13.206 1.00 95.56 162 MET A O 1
ATOM 1264 N N . ALA A 1 163 ? -14.310 7.777 13.012 1.00 95.12 163 ALA A N 1
ATOM 1265 C CA . ALA A 1 163 ? -14.606 7.639 14.437 1.00 95.12 163 ALA A CA 1
ATOM 1266 C C . ALA A 1 163 ? -13.313 7.812 15.243 1.00 95.12 163 ALA A C 1
ATOM 1268 O O . ALA A 1 163 ? -12.231 7.455 14.772 1.00 95.12 163 ALA A O 1
ATOM 1269 N N . ARG A 1 164 ? -13.400 8.358 16.460 1.00 94.31 164 ARG A N 1
ATOM 1270 C CA . ARG A 1 164 ? -12.211 8.457 17.316 1.00 94.31 164 ARG A CA 1
ATOM 1271 C C . ARG A 1 164 ? -11.678 7.081 17.700 1.00 94.31 164 ARG A C 1
ATOM 1273 O O . ARG A 1 164 ? -10.474 6.863 17.656 1.00 94.31 164 ARG A O 1
ATOM 1280 N N . THR A 1 165 ? -12.567 6.165 18.055 1.00 91.56 165 THR A N 1
ATOM 1281 C CA . THR A 1 165 ? -12.228 4.788 18.411 1.00 91.56 165 THR A CA 1
ATOM 1282 C C . THR A 1 165 ? -12.941 3.814 17.488 1.00 91.56 165 THR A C 1
ATOM 1284 O O . THR A 1 165 ? -14.012 4.100 16.951 1.00 91.56 165 THR A O 1
ATOM 1287 N N . GLY A 1 166 ? -12.292 2.678 17.250 1.00 85.06 166 GLY A N 1
ATOM 1288 C CA . GLY A 1 166 ? -12.743 1.679 16.294 1.00 85.06 166 GLY A CA 1
ATOM 1289 C C . GLY A 1 166 ? -13.075 0.326 16.905 1.00 85.06 166 GLY A C 1
ATOM 1290 O O . GLY A 1 166 ? -13.209 0.158 18.117 1.00 85.06 166 GLY A O 1
ATOM 1291 N N . TYR A 1 167 ? -13.175 -0.664 16.030 1.00 90.38 167 TYR A N 1
ATOM 1292 C CA . TYR A 1 167 ? -13.301 -2.057 16.420 1.00 90.38 167 TYR A CA 1
ATOM 1293 C C . TYR A 1 167 ? -12.012 -2.559 17.080 1.00 90.38 167 TYR A C 1
ATOM 1295 O O . TYR A 1 167 ? -10.918 -2.194 16.642 1.00 90.38 167 TYR A O 1
ATOM 1303 N N . PRO A 1 168 ? -12.117 -3.431 18.097 1.00 90.75 168 PRO A N 1
ATOM 1304 C CA . PRO A 1 168 ? -10.946 -4.040 18.701 1.00 90.75 168 PRO A CA 1
ATOM 1305 C C . PRO A 1 168 ? -10.231 -4.955 17.702 1.00 90.75 168 PRO A C 1
ATOM 1307 O O . PRO A 1 168 ? -10.852 -5.864 17.140 1.00 90.75 168 PRO A O 1
ATOM 1310 N N . VAL A 1 169 ? -8.925 -4.757 17.541 1.00 91.25 169 VAL A N 1
ATOM 1311 C CA . VAL A 1 169 ? -8.038 -5.635 16.766 1.00 91.25 169 VAL A CA 1
ATOM 1312 C C . VAL A 1 169 ? -7.168 -6.461 17.703 1.00 91.25 169 VAL A C 1
ATOM 1314 O O . VAL A 1 169 ? -6.804 -6.019 18.792 1.00 91.25 169 VAL A O 1
ATOM 1317 N N . LEU A 1 170 ? -6.876 -7.691 17.301 1.00 89.00 170 LEU A N 1
ATOM 1318 C CA . LEU A 1 170 ? -5.984 -8.581 18.031 1.00 89.00 170 LEU A CA 1
ATOM 1319 C C . LEU A 1 170 ? -4.534 -8.128 17.806 1.00 89.00 170 LEU A C 1
ATOM 1321 O O . LEU A 1 170 ? -4.124 -7.935 16.663 1.00 89.00 170 LEU A O 1
ATOM 1325 N N . LEU A 1 171 ? -3.763 -7.958 18.876 1.00 83.25 171 LEU A N 1
ATOM 1326 C CA . LEU A 1 171 ? -2.329 -7.683 18.794 1.00 83.25 171 LEU A CA 1
ATOM 1327 C C . LEU A 1 171 ? -1.512 -8.972 18.972 1.00 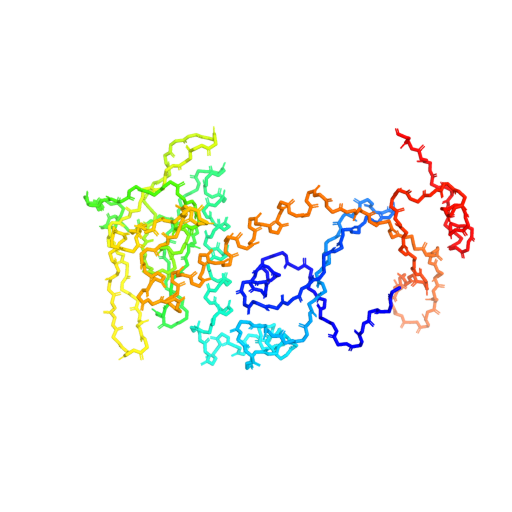83.25 171 LEU A C 1
ATOM 1329 O O . LEU A 1 171 ? -2.040 -10.043 19.275 1.00 83.25 171 LEU A O 1
ATOM 1333 N N . SER A 1 172 ? -0.196 -8.871 18.775 1.00 73.81 172 SER A N 1
ATOM 1334 C CA . SER A 1 172 ? 0.743 -9.994 18.918 1.00 73.81 172 SER A CA 1
ATOM 1335 C C . SER A 1 172 ? 0.828 -10.557 20.342 1.00 73.81 172 SER A C 1
ATOM 1337 O O . SER A 1 172 ? 1.300 -11.673 20.523 1.00 73.81 172 SER A O 1
ATOM 1339 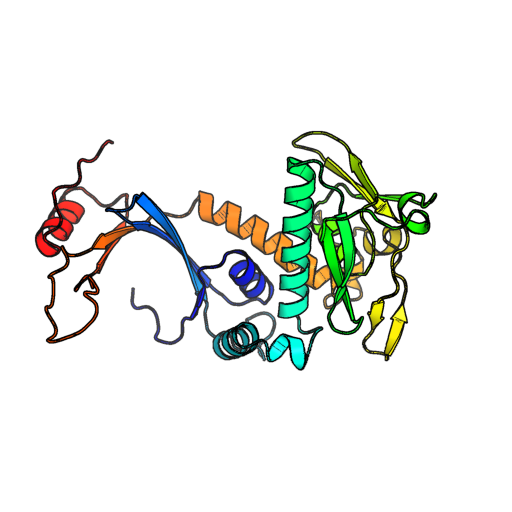N N . ASP A 1 173 ? 0.373 -9.803 21.345 1.00 79.56 173 ASP A N 1
ATOM 1340 C CA . ASP A 1 173 ? 0.238 -10.242 22.741 1.00 79.56 173 ASP A CA 1
ATOM 1341 C C . ASP A 1 173 ? -1.009 -11.124 22.980 1.00 79.56 173 ASP A C 1
ATOM 1343 O O . ASP A 1 173 ? -1.246 -11.583 24.098 1.00 79.56 173 ASP A O 1
ATOM 1347 N N . GLY A 1 174 ? -1.821 -11.358 21.941 1.00 80.88 174 GLY A N 1
ATOM 1348 C CA . GLY A 1 174 ? -3.074 -12.106 22.020 1.00 80.88 174 GLY A CA 1
ATOM 1349 C C . GLY A 1 174 ? -4.232 -11.319 22.641 1.00 80.88 174 GLY A C 1
ATOM 1350 O O . GLY A 1 174 ? -5.320 -11.872 22.809 1.00 80.88 174 GLY A O 1
ATOM 1351 N N . GLN A 1 175 ? -4.036 -10.040 22.966 1.00 89.00 175 GLN A N 1
ATOM 1352 C CA . GLN A 1 175 ? -5.061 -9.167 23.522 1.00 89.00 175 GLN A CA 1
ATOM 1353 C C . GLN A 1 175 ? -5.738 -8.343 22.433 1.00 89.00 175 GLN A C 1
ATOM 1355 O O . GLN A 1 175 ? -5.178 -8.042 21.377 1.00 89.00 175 GLN A O 1
ATOM 1360 N N . ARG A 1 176 ? -6.989 -7.974 22.702 1.00 90.38 176 ARG A N 1
ATOM 1361 C CA . ARG A 1 176 ? -7.776 -7.107 21.831 1.00 90.38 176 ARG A CA 1
ATOM 1362 C C . ARG A 1 176 ? -7.623 -5.662 22.273 1.00 90.38 176 ARG A C 1
ATOM 1364 O O . ARG A 1 176 ? -7.998 -5.321 23.390 1.00 90.38 176 ARG A O 1
ATOM 1371 N N . HIS A 1 177 ? -7.136 -4.819 21.373 1.00 89.88 177 HIS A N 1
ATOM 1372 C CA . HIS A 1 177 ? -6.907 -3.404 21.636 1.00 89.88 177 HIS A CA 1
ATOM 1373 C C . HIS A 1 177 ? -7.778 -2.539 20.735 1.00 89.88 177 HIS A C 1
ATOM 1375 O O . HIS A 1 177 ? -7.967 -2.828 19.553 1.00 89.88 177 HIS A O 1
ATOM 1381 N N . VAL A 1 178 ? -8.317 -1.469 21.315 1.00 91.56 178 VAL A N 1
ATOM 1382 C CA . VAL A 1 178 ? -9.039 -0.427 20.584 1.00 91.56 178 VAL A CA 1
ATOM 1383 C C . VAL A 1 178 ? -8.084 0.735 20.367 1.00 91.56 178 VAL A C 1
ATOM 1385 O O . VAL A 1 178 ? -7.529 1.281 21.318 1.00 91.56 178 VAL A O 1
ATOM 1388 N N . HIS A 1 179 ? -7.895 1.115 19.110 1.00 91.75 179 HIS A N 1
ATOM 1389 C CA . HIS A 1 179 ? -7.024 2.224 18.756 1.00 91.75 179 HIS A CA 1
ATOM 1390 C C . HIS A 1 179 ? -7.760 3.569 18.806 1.00 91.75 179 HIS A C 1
ATOM 1392 O O . HIS A 1 179 ? -8.908 3.668 18.371 1.00 91.75 179 HIS A O 1
ATOM 1398 N N . ASP A 1 180 ? -7.072 4.606 19.294 1.00 94.00 180 ASP A N 1
ATOM 1399 C CA . ASP A 1 180 ? -7.520 6.002 19.234 1.00 94.00 180 ASP A CA 1
ATOM 1400 C C . ASP A 1 180 ? -6.905 6.686 18.000 1.00 94.00 180 ASP A C 1
ATOM 1402 O O . ASP A 1 180 ? -5.689 6.889 17.905 1.00 94.00 180 ASP A O 1
ATOM 1406 N N . ALA A 1 181 ? -7.761 7.051 17.049 1.00 95.38 181 ALA A N 1
ATOM 1407 C CA . ALA A 1 181 ? -7.392 7.707 15.805 1.00 95.38 181 ALA A CA 1
ATOM 1408 C C . ALA A 1 181 ? -6.687 9.049 16.031 1.00 95.38 181 ALA A C 1
ATOM 1410 O O . ALA A 1 181 ? -5.762 9.362 15.290 1.00 95.38 181 ALA A O 1
ATOM 1411 N N . GLN A 1 182 ? -7.068 9.812 17.063 1.00 95.31 182 GLN A N 1
ATOM 1412 C CA . GLN A 1 182 ? -6.462 11.104 17.392 1.00 95.31 182 GLN A CA 1
ATOM 1413 C C . GLN A 1 182 ? -5.022 10.938 17.882 1.00 95.31 182 GLN A C 1
ATOM 1415 O O . GLN A 1 182 ? -4.172 11.789 17.619 1.00 95.31 182 GLN A O 1
ATOM 1420 N N . VAL A 1 183 ? -4.737 9.857 18.613 1.00 94.50 183 VAL A N 1
ATOM 1421 C CA . VAL A 1 183 ? -3.376 9.529 19.062 1.00 94.50 183 VAL A CA 1
ATOM 1422 C C . VAL A 1 183 ? -2.539 9.043 17.883 1.00 94.50 183 VAL A C 1
ATOM 1424 O O . VAL A 1 183 ? -1.428 9.533 17.678 1.00 94.50 183 VAL A O 1
ATOM 1427 N N . LEU A 1 184 ? -3.085 8.126 17.081 1.00 94.50 184 LEU A N 1
ATOM 1428 C CA . LEU A 1 184 ? -2.399 7.557 15.919 1.00 94.50 184 LEU A CA 1
ATOM 1429 C C . LEU A 1 184 ? -2.133 8.585 14.810 1.00 94.50 184 LEU A C 1
ATOM 1431 O O . LEU A 1 184 ? -1.153 8.450 14.082 1.00 94.50 184 LEU A O 1
ATOM 1435 N N . SER A 1 185 ? -2.967 9.619 14.683 1.00 95.25 185 SER A N 1
ATOM 1436 C CA . SER A 1 185 ? -2.821 10.662 13.664 1.00 95.25 185 SER A CA 1
ATOM 1437 C C . SER A 1 185 ? -1.858 11.788 14.045 1.00 95.25 185 SER A C 1
ATOM 1439 O O . SER A 1 185 ? -1.692 12.729 13.265 1.00 95.25 185 SER A O 1
ATOM 1441 N N . ARG A 1 186 ? -1.240 11.749 15.235 1.00 95.31 186 ARG A N 1
ATOM 1442 C CA . ARG A 1 186 ? -0.292 12.788 15.664 1.00 95.31 186 ARG A CA 1
ATOM 1443 C C . ARG A 1 186 ? 0.908 12.831 14.723 1.00 95.31 186 ARG A C 1
ATOM 1445 O O . ARG A 1 186 ? 1.558 11.816 14.475 1.00 95.31 186 ARG A O 1
ATOM 1452 N N . ARG A 1 187 ? 1.223 14.027 14.231 1.00 94.19 187 ARG A N 1
ATOM 1453 C CA . ARG A 1 187 ? 2.376 14.286 13.362 1.00 94.19 187 ARG A CA 1
ATOM 1454 C C . ARG A 1 187 ? 3.560 14.790 14.184 1.00 94.19 187 ARG A C 1
ATOM 1456 O O . ARG A 1 187 ? 3.381 15.438 15.211 1.00 94.19 187 ARG A O 1
ATOM 1463 N N . SER A 1 188 ? 4.759 14.508 13.698 1.00 93.25 188 SER A N 1
ATOM 1464 C CA . SER A 1 188 ? 6.016 15.074 14.186 1.00 93.25 188 SER A CA 1
ATOM 1465 C C . SER A 1 188 ? 6.853 15.498 12.976 1.00 93.25 188 SER A C 1
ATOM 1467 O O . SER A 1 188 ? 7.866 14.854 12.683 1.00 93.25 188 SER A O 1
ATOM 1469 N N . PRO A 1 189 ? 6.392 16.518 12.229 1.00 92.06 189 PRO A N 1
ATOM 1470 C CA . PRO A 1 189 ? 6.960 16.875 10.937 1.00 92.06 189 PRO A CA 1
ATOM 1471 C C . PRO A 1 189 ? 8.423 17.302 11.068 1.00 92.06 189 PRO A C 1
ATOM 1473 O O . PRO A 1 189 ? 8.822 17.924 12.054 1.00 92.06 189 PRO A O 1
ATOM 1476 N N . THR A 1 190 ? 9.213 16.992 10.047 1.00 91.00 190 THR A N 1
ATOM 1477 C CA . THR A 1 190 ? 10.565 17.528 9.855 1.00 91.00 190 THR A CA 1
ATOM 1478 C C . THR A 1 190 ? 10.626 18.285 8.532 1.00 91.00 190 THR A C 1
ATOM 1480 O O . THR A 1 190 ? 9.719 18.183 7.709 1.00 91.00 190 THR A O 1
ATOM 1483 N N . GLU A 1 191 ? 11.703 19.036 8.301 1.00 90.19 191 GLU A N 1
ATOM 1484 C CA . GLU A 1 191 ? 11.917 19.710 7.013 1.00 90.19 191 GLU A CA 1
ATOM 1485 C C . GLU A 1 191 ? 11.985 18.708 5.844 1.00 90.19 191 GLU A C 1
ATOM 1487 O O . GLU A 1 191 ? 11.426 18.950 4.778 1.00 90.19 191 GLU A O 1
ATOM 1492 N N . ALA A 1 192 ? 12.605 17.545 6.073 1.00 87.69 192 ALA A N 1
ATOM 1493 C CA . ALA A 1 192 ? 12.716 16.474 5.083 1.00 87.69 192 ALA A CA 1
ATOM 1494 C C . ALA A 1 192 ? 11.424 15.650 4.922 1.00 87.69 192 ALA A C 1
ATOM 1496 O O . ALA A 1 192 ? 11.198 15.070 3.860 1.00 87.69 192 ALA A O 1
ATOM 1497 N N . ASP A 1 193 ? 10.583 15.582 5.959 1.00 86.31 193 ASP A N 1
ATOM 1498 C CA . ASP A 1 193 ? 9.325 14.839 5.942 1.00 86.31 193 ASP A CA 1
ATOM 1499 C C . ASP A 1 193 ? 8.211 15.587 6.702 1.00 86.31 193 ASP A C 1
ATOM 1501 O O . ASP A 1 193 ? 8.009 15.389 7.909 1.00 86.31 193 ASP A O 1
ATOM 1505 N N . PRO A 1 194 ? 7.436 16.436 6.003 1.00 88.25 194 PRO A N 1
ATOM 1506 C CA . PRO A 1 194 ? 6.350 17.197 6.615 1.00 88.25 194 PRO A CA 1
ATOM 1507 C C . PRO A 1 194 ? 5.155 16.322 7.020 1.00 88.25 194 PRO A C 1
ATOM 1509 O O . PRO A 1 194 ? 4.245 16.796 7.697 1.00 88.25 194 PRO A O 1
ATOM 1512 N N . LEU A 1 195 ? 5.121 15.057 6.594 1.00 89.31 195 LEU A N 1
ATOM 1513 C CA . LEU A 1 195 ? 4.031 14.131 6.884 1.00 89.31 195 LEU A CA 1
ATOM 1514 C C . LEU A 1 195 ? 4.430 13.058 7.897 1.00 89.31 195 LEU A C 1
ATOM 1516 O O . LEU A 1 195 ? 3.630 12.164 8.168 1.00 89.31 195 LEU A O 1
ATOM 1520 N N . ARG A 1 196 ? 5.612 13.168 8.497 1.00 90.81 196 ARG A N 1
ATOM 1521 C CA . ARG A 1 196 ? 6.101 12.212 9.483 1.00 90.81 196 ARG A CA 1
ATOM 1522 C C . ARG A 1 196 ? 5.120 12.035 10.641 1.00 90.81 196 ARG A C 1
ATOM 1524 O O . ARG A 1 196 ? 4.702 13.012 11.279 1.00 90.81 196 ARG A O 1
ATOM 1531 N N . LEU A 1 197 ? 4.750 10.793 10.939 1.00 94.00 197 LEU A N 1
ATOM 1532 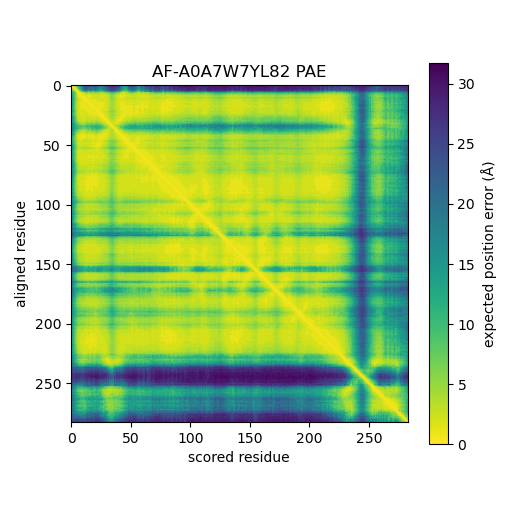C CA . LEU A 1 197 ? 3.930 10.460 12.104 1.00 94.00 197 LEU A CA 1
ATOM 1533 C C . LEU A 1 197 ? 4.799 10.445 13.367 1.00 94.00 197 LEU A C 1
ATOM 1535 O O . LEU A 1 197 ? 5.936 9.979 13.361 1.00 94.00 197 LEU A O 1
ATOM 1539 N N . TRP A 1 198 ? 4.246 10.898 14.492 1.00 93.94 198 TRP A N 1
ATOM 1540 C CA . TRP A 1 198 ? 4.924 10.792 15.790 1.00 93.94 198 TRP A CA 1
ATOM 1541 C C . TRP A 1 198 ? 5.209 9.327 16.156 1.00 93.94 198 TRP A C 1
ATOM 1543 O O . TRP A 1 198 ? 6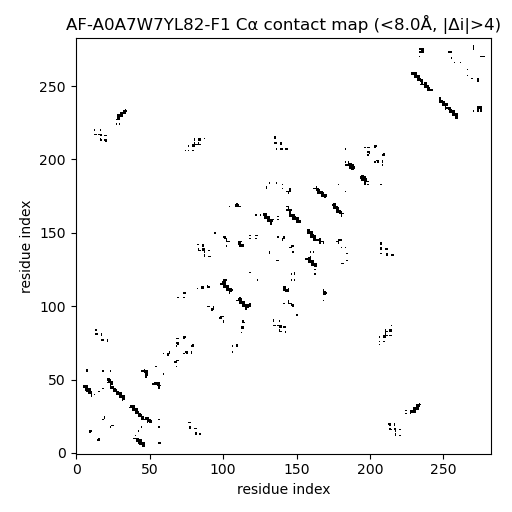.253 9.011 16.726 1.00 93.94 198 TRP A O 1
ATOM 1553 N N . LEU A 1 199 ? 4.311 8.419 15.761 1.00 93.56 199 LEU A N 1
ATOM 1554 C CA . LEU A 1 199 ? 4.441 6.987 16.009 1.00 93.56 199 LEU A CA 1
ATOM 1555 C C . LEU A 1 199 ? 5.673 6.367 15.337 1.00 93.56 199 LEU A C 1
ATOM 1557 O O . LEU A 1 199 ? 6.232 5.422 15.880 1.00 93.56 199 LEU A O 1
ATOM 1561 N N . GLU A 1 200 ? 6.151 6.917 14.219 1.00 92.25 200 GLU A N 1
ATOM 1562 C CA . GLU A 1 200 ? 7.366 6.430 13.550 1.00 92.25 200 GLU A CA 1
ATOM 1563 C C . GLU A 1 200 ? 8.624 6.597 14.411 1.00 92.25 200 GLU A C 1
ATOM 1565 O O . GLU A 1 200 ? 9.585 5.851 14.245 1.00 92.25 200 GLU A O 1
ATOM 1570 N N . ILE A 1 201 ? 8.631 7.561 15.340 1.00 89.94 201 ILE A N 1
ATOM 1571 C CA . ILE A 1 201 ? 9.753 7.790 16.262 1.00 89.94 201 ILE A CA 1
ATOM 1572 C C . ILE A 1 201 ? 9.800 6.692 17.328 1.00 89.94 201 ILE A C 1
ATOM 1574 O O . ILE A 1 201 ? 10.877 6.242 17.705 1.00 89.94 201 ILE A O 1
ATOM 1578 N N . GLN A 1 202 ? 8.633 6.271 17.816 1.00 91.44 202 GLN A N 1
ATOM 1579 C CA . GLN A 1 202 ? 8.519 5.318 18.920 1.00 91.44 202 GLN A CA 1
ATOM 1580 C C . GLN A 1 202 ? 8.498 3.867 18.430 1.00 91.44 202 GLN A C 1
ATOM 1582 O O . GLN A 1 202 ? 9.075 2.981 19.053 1.00 91.44 202 GLN A O 1
ATOM 1587 N N . GLN A 1 203 ? 7.791 3.617 17.328 1.00 92.00 203 GLN A N 1
ATOM 1588 C CA . GLN A 1 203 ? 7.493 2.289 16.800 1.00 92.00 203 GLN A CA 1
ATOM 1589 C C . GLN A 1 203 ? 7.479 2.329 15.259 1.00 92.00 203 GLN A C 1
ATOM 1591 O O . GLN A 1 203 ? 6.415 2.284 14.634 1.00 92.00 203 GLN A O 1
ATOM 1596 N N . PRO A 1 204 ? 8.653 2.390 14.605 1.00 91.31 204 PRO A N 1
ATOM 1597 C CA . PRO A 1 204 ? 8.747 2.479 13.143 1.00 91.31 204 PRO A CA 1
ATOM 1598 C C . PRO A 1 204 ? 8.167 1.256 12.416 1.00 91.31 204 PRO A C 1
ATOM 1600 O O . PRO A 1 204 ? 7.782 1.356 11.255 1.00 91.31 204 PRO A O 1
ATOM 1603 N N . LEU A 1 205 ? 8.079 0.107 13.095 1.00 91.62 205 LEU A N 1
ATOM 1604 C CA . LEU A 1 205 ? 7.480 -1.121 12.563 1.00 91.62 205 LEU A CA 1
ATOM 1605 C C . LEU A 1 205 ? 5.999 -1.285 12.926 1.00 91.62 205 LEU A C 1
ATOM 1607 O O . LEU A 1 205 ? 5.410 -2.323 12.632 1.00 91.62 205 LEU A O 1
ATOM 1611 N N . HIS A 1 206 ? 5.379 -0.279 13.551 1.00 92.44 206 HIS A N 1
ATOM 1612 C CA . HIS A 1 206 ? 3.949 -0.323 13.828 1.00 92.44 206 HIS A CA 1
ATOM 1613 C C . HIS A 1 206 ? 3.162 -0.457 12.509 1.00 92.44 206 HIS A C 1
ATOM 1615 O O . HIS A 1 206 ? 3.488 0.246 11.544 1.00 92.44 206 HIS A O 1
ATOM 1621 N N . PRO A 1 207 ? 2.100 -1.287 12.438 1.00 93.25 207 PRO A N 1
ATOM 1622 C CA . PRO A 1 207 ? 1.375 -1.525 11.189 1.00 93.25 207 PRO A CA 1
ATOM 1623 C C . PRO A 1 207 ? 0.876 -0.248 10.499 1.00 93.25 207 PRO A C 1
ATOM 1625 O O . PRO A 1 207 ? 0.891 -0.167 9.273 1.00 93.25 207 PRO A O 1
ATOM 1628 N N . LEU A 1 208 ? 0.498 0.777 11.276 1.00 95.06 208 LEU A N 1
ATOM 1629 C CA . LEU A 1 208 ? 0.170 2.114 10.756 1.00 95.06 208 LEU A CA 1
ATOM 1630 C C . LEU A 1 208 ? 1.302 2.693 9.892 1.00 95.06 208 LEU A C 1
ATOM 1632 O O . LEU A 1 208 ? 1.053 3.073 8.753 1.00 95.06 208 LEU A O 1
ATOM 1636 N N . CYS A 1 209 ? 2.526 2.738 10.428 1.00 95.38 209 CYS A N 1
ATOM 1637 C CA . CYS A 1 209 ? 3.707 3.311 9.780 1.00 95.38 209 CYS A CA 1
ATOM 1638 C C . CYS A 1 209 ? 4.065 2.510 8.524 1.00 95.38 209 CYS A C 1
ATOM 1640 O O . CYS A 1 209 ? 4.227 3.066 7.445 1.00 95.38 209 CYS A O 1
ATOM 1642 N N . ILE A 1 210 ? 4.068 1.180 8.642 1.00 95.88 210 ILE A N 1
ATOM 1643 C CA . ILE A 1 210 ? 4.356 0.256 7.539 1.00 95.88 210 ILE A CA 1
ATOM 1644 C C . ILE A 1 210 ? 3.355 0.407 6.386 1.00 95.88 210 ILE A C 1
ATOM 1646 O O . ILE A 1 210 ? 3.745 0.503 5.221 1.00 95.88 210 ILE A O 1
ATOM 1650 N N . GLY A 1 211 ? 2.056 0.456 6.693 1.00 97.00 211 GLY A N 1
ATOM 1651 C CA . GLY A 1 211 ? 1.022 0.695 5.688 1.00 97.00 211 GLY A CA 1
ATOM 1652 C C . GLY A 1 211 ? 1.152 2.077 5.043 1.00 97.00 211 GLY A C 1
ATOM 1653 O O . GLY A 1 211 ? 0.999 2.212 3.826 1.00 97.00 211 GLY A O 1
ATOM 1654 N N . TYR A 1 212 ? 1.474 3.092 5.844 1.00 96.81 212 TYR A N 1
ATOM 1655 C CA . TYR A 1 212 ? 1.618 4.468 5.385 1.00 96.81 212 TYR A CA 1
ATOM 1656 C C . TYR A 1 212 ? 2.824 4.635 4.445 1.00 96.81 212 TYR A C 1
ATOM 1658 O O . TYR A 1 212 ? 2.666 5.212 3.366 1.00 96.81 212 TYR A O 1
ATOM 1666 N N . ASP A 1 213 ? 3.968 4.018 4.762 1.00 95.00 213 ASP A N 1
ATOM 1667 C CA . ASP A 1 213 ? 5.166 3.946 3.908 1.00 95.00 213 ASP A CA 1
ATOM 1668 C C . ASP A 1 213 ? 4.851 3.363 2.521 1.00 95.00 213 ASP A C 1
ATOM 1670 O O . ASP A 1 213 ? 5.304 3.876 1.491 1.00 95.00 213 ASP A O 1
ATOM 1674 N N . ALA A 1 214 ? 4.043 2.299 2.462 1.00 97.12 214 ALA A N 1
ATOM 1675 C CA . ALA A 1 214 ? 3.646 1.677 1.197 1.00 97.12 214 ALA A CA 1
ATOM 1676 C C . ALA A 1 214 ? 2.733 2.578 0.357 1.00 97.12 214 ALA A C 1
ATOM 1678 O O . ALA A 1 214 ? 2.871 2.656 -0.869 1.00 97.12 214 ALA A O 1
ATOM 1679 N N . LEU A 1 215 ? 1.803 3.290 0.994 1.00 97.50 215 LEU A N 1
ATOM 1680 C CA . LEU A 1 215 ? 0.920 4.235 0.309 1.00 97.50 215 LEU A CA 1
ATOM 1681 C C . LEU A 1 215 ? 1.664 5.498 -0.148 1.00 97.50 215 LEU A C 1
ATOM 1683 O O . LEU A 1 215 ? 1.394 6.031 -1.232 1.00 97.50 215 LEU A O 1
ATOM 1687 N N . TYR A 1 216 ? 2.638 5.954 0.639 1.00 94.88 216 TYR A N 1
ATOM 1688 C CA . TYR A 1 216 ? 3.570 7.001 0.236 1.00 94.88 216 TYR A CA 1
ATOM 1689 C C . TYR A 1 216 ? 4.396 6.555 -0.976 1.00 94.88 216 TYR A C 1
ATOM 1691 O O . TYR A 1 216 ? 4.401 7.243 -2.000 1.00 94.88 216 TYR A O 1
ATOM 1699 N N . SER A 1 217 ? 4.978 5.354 -0.920 1.00 95.38 217 SER A N 1
ATOM 1700 C CA . SER A 1 217 ? 5.743 4.753 -2.020 1.00 95.38 217 SER A CA 1
ATOM 1701 C C . SER A 1 217 ? 4.912 4.610 -3.293 1.00 95.38 217 SER A C 1
ATOM 1703 O O . SER A 1 217 ? 5.405 4.893 -4.381 1.00 95.38 217 SER A O 1
ATOM 1705 N N . ARG A 1 218 ? 3.620 4.269 -3.187 1.00 95.94 218 ARG A N 1
ATOM 1706 C CA . ARG A 1 218 ? 2.705 4.240 -4.341 1.00 95.94 218 ARG A CA 1
ATOM 1707 C C . ARG A 1 218 ? 2.520 5.615 -4.975 1.00 95.94 218 ARG A C 1
ATOM 1709 O O . ARG A 1 218 ? 2.424 5.713 -6.195 1.00 95.94 218 ARG A O 1
ATOM 1716 N N . THR A 1 219 ? 2.435 6.662 -4.160 1.00 93.38 219 THR A N 1
ATOM 1717 C CA . THR A 1 219 ? 2.286 8.039 -4.653 1.00 93.38 219 THR A CA 1
ATOM 1718 C C . THR A 1 219 ? 3.550 8.487 -5.384 1.00 93.38 219 THR A C 1
ATOM 1720 O O . THR A 1 219 ? 3.450 9.045 -6.472 1.00 93.38 219 THR A O 1
ATOM 1723 N N . GLN A 1 220 ? 4.726 8.184 -4.827 1.00 92.62 220 GLN A N 1
ATOM 1724 C CA . GLN A 1 220 ? 6.010 8.481 -5.467 1.00 92.62 220 GLN A CA 1
ATOM 1725 C C . GLN A 1 220 ? 6.201 7.694 -6.765 1.00 92.62 220 GLN A C 1
ATOM 1727 O O . GLN A 1 220 ? 6.551 8.282 -7.781 1.00 92.62 220 GLN A O 1
ATOM 1732 N N . LEU A 1 221 ? 5.865 6.399 -6.773 1.00 93.31 221 LEU A N 1
ATOM 1733 C CA . LEU A 1 221 ? 5.914 5.583 -7.987 1.00 93.31 221 LEU A CA 1
ATOM 1734 C C . LEU A 1 221 ? 5.060 6.169 -9.108 1.00 93.31 221 LEU A C 1
ATOM 1736 O O . LEU A 1 221 ? 5.524 6.257 -10.235 1.00 93.31 221 LEU A O 1
ATOM 1740 N N . LYS A 1 222 ? 3.828 6.602 -8.819 1.00 91.75 222 LYS A N 1
ATOM 1741 C CA . LYS A 1 222 ? 2.977 7.226 -9.843 1.00 91.75 222 LYS A CA 1
ATOM 1742 C C . LYS A 1 222 ? 3.625 8.474 -10.447 1.00 91.75 222 LYS A C 1
ATOM 1744 O O . LYS A 1 222 ? 3.631 8.599 -11.663 1.00 91.75 222 LYS A O 1
ATOM 1749 N N . ARG A 1 223 ? 4.209 9.341 -9.613 1.00 91.25 223 ARG A N 1
ATOM 1750 C CA . ARG A 1 223 ? 4.912 10.555 -10.067 1.00 91.25 223 ARG A CA 1
ATOM 1751 C C . ARG A 1 223 ? 6.150 10.236 -10.902 1.00 91.25 223 ARG A C 1
ATOM 1753 O O . ARG A 1 223 ? 6.406 10.900 -11.894 1.00 91.25 223 ARG A O 1
ATOM 1760 N N . GLU A 1 224 ? 6.912 9.217 -10.519 1.00 90.44 224 GLU A N 1
ATOM 1761 C CA . GLU A 1 224 ? 8.072 8.772 -11.298 1.00 90.44 224 GLU A CA 1
ATOM 1762 C C . GLU A 1 224 ? 7.659 8.210 -12.659 1.00 90.44 224 GLU A C 1
ATOM 1764 O O . GLU A 1 224 ? 8.305 8.492 -13.661 1.00 90.44 224 GLU A O 1
ATOM 1769 N N . LEU A 1 225 ? 6.565 7.449 -12.725 1.00 88.94 225 LEU A N 1
ATOM 1770 C CA . LEU A 1 225 ? 6.073 6.893 -13.986 1.00 88.94 225 LEU A CA 1
ATOM 1771 C C . LEU A 1 225 ? 5.592 7.969 -14.968 1.00 88.94 225 LEU A C 1
ATOM 1773 O O . LEU A 1 225 ? 5.653 7.746 -16.173 1.00 88.94 225 LEU A O 1
ATOM 1777 N N . GLU A 1 226 ? 5.145 9.129 -14.478 1.00 86.56 226 GLU A N 1
ATOM 1778 C CA . GLU A 1 226 ? 4.769 10.271 -15.325 1.00 86.56 226 GLU A CA 1
ATOM 1779 C C . GLU A 1 226 ? 5.975 10.878 -16.061 1.00 86.56 226 GLU A C 1
ATOM 1781 O O . GLU A 1 226 ? 5.805 11.434 -17.145 1.00 86.56 226 GLU A O 1
ATOM 1786 N N . THR A 1 227 ? 7.188 10.748 -15.511 1.00 86.19 227 THR A N 1
ATOM 1787 C CA . THR A 1 227 ? 8.425 11.302 -16.090 1.00 86.19 227 THR A CA 1
ATOM 1788 C C . THR A 1 227 ? 9.314 10.253 -16.759 1.00 86.19 227 THR A C 1
ATOM 1790 O O . THR A 1 227 ? 10.331 10.606 -17.362 1.00 86.19 227 THR A O 1
ATOM 1793 N N . GLN A 1 228 ? 8.953 8.968 -16.677 1.00 84.38 228 GLN A N 1
ATOM 1794 C CA . GLN A 1 228 ? 9.735 7.885 -17.264 1.00 84.38 228 GLN A CA 1
ATOM 1795 C C . GLN A 1 228 ? 9.711 7.905 -18.793 1.00 84.38 228 GLN A C 1
ATOM 1797 O O . GLN A 1 228 ? 8.686 8.165 -19.431 1.00 84.38 228 GLN A O 1
ATOM 1802 N N . LYS A 1 229 ? 10.857 7.550 -19.383 1.00 82.31 229 LYS A N 1
ATOM 1803 C CA . LYS A 1 229 ? 10.950 7.338 -20.828 1.00 82.31 229 LYS A CA 1
ATOM 1804 C C . LYS A 1 229 ? 10.111 6.129 -21.213 1.00 82.31 229 LYS A C 1
ATOM 1806 O O . LYS A 1 229 ? 10.172 5.082 -20.568 1.00 82.31 229 LYS A O 1
ATOM 1811 N N . LYS A 1 230 ? 9.343 6.281 -22.286 1.00 86.12 230 LYS A N 1
ATOM 1812 C CA . LYS A 1 230 ? 8.493 5.215 -22.806 1.00 86.12 230 LYS A CA 1
ATOM 1813 C C . LYS A 1 230 ? 9.288 4.377 -23.804 1.00 86.12 230 LYS A C 1
ATOM 1815 O O . LYS A 1 230 ? 10.011 4.907 -24.649 1.00 86.12 230 LYS A O 1
ATOM 1820 N N . LEU A 1 231 ? 9.148 3.066 -23.693 1.00 84.56 231 LEU A N 1
ATOM 1821 C CA . LEU A 1 231 ? 9.669 2.073 -24.619 1.00 84.56 231 LEU A CA 1
ATOM 1822 C C . LEU A 1 231 ? 8.516 1.590 -25.496 1.00 84.56 231 LEU A C 1
ATOM 1824 O O . LEU A 1 231 ? 7.424 1.341 -25.002 1.00 84.56 231 LEU A O 1
ATOM 1828 N N . LEU A 1 232 ? 8.745 1.444 -26.788 1.00 82.00 232 LEU A N 1
ATOM 1829 C CA . LEU A 1 232 ? 7.849 0.795 -27.726 1.00 82.00 232 LEU A CA 1
ATOM 1830 C C . LEU A 1 232 ? 8.238 -0.681 -27.846 1.00 82.00 232 LEU A C 1
ATOM 1832 O O . LEU A 1 232 ? 9.395 -1.001 -28.120 1.00 82.00 232 LEU A O 1
ATOM 1836 N N . MET A 1 233 ? 7.265 -1.568 -27.657 1.00 83.56 233 MET A N 1
ATOM 1837 C CA . MET A 1 233 ? 7.394 -2.994 -27.931 1.00 83.56 233 MET A CA 1
ATOM 1838 C C . MET A 1 233 ? 6.858 -3.298 -29.327 1.00 83.56 233 MET A C 1
ATOM 1840 O O . MET A 1 233 ? 5.664 -3.128 -29.594 1.00 83.56 233 MET A O 1
ATOM 1844 N N . ILE A 1 234 ? 7.765 -3.753 -30.185 1.00 79.62 234 ILE A N 1
ATOM 1845 C CA . ILE A 1 234 ? 7.519 -4.164 -31.566 1.00 79.62 234 ILE A CA 1
ATOM 1846 C C . ILE A 1 234 ? 7.563 -5.690 -31.593 1.00 79.62 234 ILE A C 1
ATOM 1848 O O . ILE A 1 234 ? 8.586 -6.291 -31.260 1.00 79.62 234 ILE A O 1
ATOM 1852 N N . ASP A 1 235 ? 6.460 -6.316 -31.992 1.00 78.75 235 ASP A N 1
ATOM 1853 C CA . ASP A 1 235 ? 6.372 -7.771 -32.131 1.00 78.75 235 ASP A CA 1
ATOM 1854 C C . ASP A 1 235 ? 6.636 -8.191 -33.576 1.00 78.75 235 ASP A C 1
ATOM 1856 O O . ASP A 1 235 ? 6.185 -7.535 -34.518 1.00 78.75 235 ASP A O 1
ATOM 1860 N N . GLU A 1 236 ? 7.272 -9.346 -33.775 1.00 76.88 236 GLU A N 1
ATOM 1861 C CA . GLU A 1 236 ? 7.299 -9.972 -35.098 1.00 76.88 236 GLU A CA 1
ATOM 1862 C C . GLU A 1 236 ? 5.865 -10.332 -35.525 1.00 76.88 236 GLU A C 1
ATOM 1864 O O . GLU A 1 236 ? 4.982 -10.608 -34.702 1.00 76.88 236 GLU A O 1
ATOM 1869 N N . ALA A 1 237 ? 5.568 -10.252 -36.823 1.00 64.25 237 ALA A N 1
ATOM 1870 C CA . ALA A 1 237 ? 4.309 -10.780 -37.342 1.00 64.25 237 ALA A CA 1
ATOM 1871 C C . ALA A 1 237 ? 4.234 -12.277 -37.003 1.00 64.25 237 ALA A C 1
ATOM 1873 O O . ALA A 1 237 ? 5.075 -13.064 -37.428 1.00 64.25 237 ALA A O 1
ATOM 1874 N N . SER A 1 238 ? 3.266 -12.667 -36.179 1.00 60.19 238 SER A N 1
ATOM 1875 C CA . SER A 1 238 ? 3.164 -14.036 -35.690 1.00 60.19 238 SER A CA 1
ATOM 1876 C C . SER A 1 238 ? 2.881 -15.007 -36.836 1.00 60.19 238 SER A C 1
ATOM 1878 O O . SER A 1 238 ? 1.995 -14.786 -37.664 1.00 60.19 238 SER A O 1
ATOM 1880 N N . HIS A 1 239 ? 3.614 -16.117 -36.866 1.00 54.69 239 HIS A N 1
ATOM 1881 C CA . HIS A 1 239 ? 3.348 -17.226 -37.77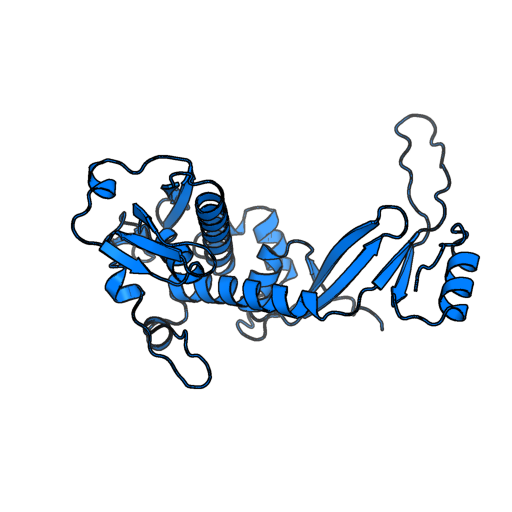2 1.00 54.69 239 HIS A CA 1
ATOM 1882 C C . HIS A 1 239 ? 2.372 -18.197 -37.095 1.00 54.69 239 HIS A C 1
ATOM 1884 O O . HIS A 1 239 ? 2.569 -18.581 -35.945 1.00 54.69 239 HIS A O 1
ATOM 1890 N N . ARG A 1 240 ? 1.296 -18.592 -37.790 1.00 51.53 240 ARG A N 1
ATOM 1891 C CA . ARG A 1 240 ? 0.412 -19.663 -37.307 1.00 51.53 240 ARG A CA 1
ATOM 1892 C C . ARG A 1 240 ? 1.182 -20.981 -37.352 1.00 51.53 240 ARG A C 1
ATOM 1894 O O . ARG A 1 240 ? 1.568 -21.409 -38.436 1.00 51.53 240 ARG A O 1
ATOM 1901 N N . VAL A 1 241 ? 1.368 -21.624 -36.204 1.00 49.41 241 VAL A N 1
ATOM 1902 C CA . VAL A 1 241 ? 1.839 -23.010 -36.140 1.00 49.41 241 VAL A CA 1
ATOM 1903 C C . VAL A 1 241 ? 0.606 -23.898 -36.005 1.00 49.41 241 VAL A C 1
ATOM 1905 O O . VAL A 1 241 ? -0.083 -23.873 -34.989 1.00 49.41 241 VAL A O 1
ATOM 1908 N N . THR A 1 242 ? 0.272 -24.638 -37.059 1.00 47.56 242 THR A N 1
ATOM 1909 C CA . THR A 1 242 ? -0.738 -25.701 -37.003 1.00 47.56 242 THR A CA 1
ATOM 1910 C C . THR A 1 242 ? -0.138 -26.908 -36.293 1.00 47.56 242 THR A C 1
ATOM 1912 O O . THR A 1 242 ? 0.700 -27.599 -36.867 1.00 47.56 242 THR A O 1
ATOM 1915 N N . GLY A 1 243 ? -0.545 -27.143 -35.045 1.00 51.81 243 GLY A N 1
ATOM 1916 C CA . GLY A 1 243 ? -0.388 -28.439 -34.390 1.00 51.81 243 GLY A CA 1
ATOM 1917 C C . GLY A 1 243 ? -1.560 -29.348 -34.754 1.00 51.81 243 GLY A C 1
ATOM 1918 O O . GLY A 1 243 ? -2.706 -28.891 -34.780 1.00 51.81 243 GLY A O 1
ATOM 1919 N N . ASP A 1 244 ? -1.273 -30.615 -35.050 1.00 50.56 244 ASP A N 1
ATOM 1920 C CA . ASP A 1 244 ? -2.285 -31.652 -35.255 1.00 50.56 244 ASP A CA 1
ATOM 1921 C C . ASP A 1 244 ? -3.108 -31.825 -33.970 1.00 50.56 244 ASP A C 1
ATOM 1923 O O . ASP A 1 244 ? -2.677 -32.459 -33.011 1.00 50.56 244 ASP A O 1
ATOM 1927 N N . GLY A 1 245 ? -4.301 -31.229 -33.952 1.00 51.31 245 GLY A N 1
ATOM 1928 C CA . GLY A 1 245 ? -5.312 -31.452 -32.922 1.00 51.31 245 GLY A CA 1
ATOM 1929 C C . GLY A 1 245 ? -5.102 -30.679 -31.614 1.00 51.31 245 GLY A C 1
ATOM 1930 O O . GLY A 1 245 ? -4.605 -31.232 -30.644 1.00 51.31 245 GLY A O 1
ATOM 1931 N N . ALA A 1 246 ? -5.617 -29.443 -31.589 1.00 49.00 246 ALA A N 1
ATOM 1932 C CA . ALA A 1 246 ? -6.102 -28.650 -30.440 1.00 49.00 246 ALA A CA 1
ATOM 1933 C C . ALA A 1 246 ? -5.435 -27.268 -30.289 1.00 49.00 246 ALA A C 1
ATOM 1935 O O . ALA A 1 246 ? -4.219 -27.143 -30.217 1.00 49.00 246 ALA A O 1
ATOM 1936 N N . SER A 1 247 ? -6.297 -26.241 -30.217 1.00 45.00 247 SER A N 1
ATOM 1937 C CA . SER A 1 247 ? -6.049 -24.826 -29.868 1.00 45.00 247 SER A CA 1
ATOM 1938 C C . SER A 1 247 ? -4.901 -24.105 -30.591 1.00 45.00 247 SER A C 1
ATOM 1940 O O . SER A 1 247 ? -3.726 -24.256 -30.282 1.00 45.00 247 SER A O 1
ATOM 1942 N N . THR A 1 248 ? -5.267 -23.223 -31.524 1.00 44.50 248 THR A N 1
ATOM 1943 C CA . THR A 1 248 ? -4.346 -22.310 -32.212 1.00 44.50 248 THR A CA 1
ATOM 1944 C C . THR A 1 248 ? -3.945 -21.161 -31.276 1.00 44.50 248 THR A C 1
ATOM 1946 O O . THR A 1 248 ? -4.692 -20.194 -31.137 1.00 44.50 248 THR A O 1
ATOM 1949 N N . GLU A 1 249 ? -2.773 -21.230 -30.644 1.00 51.00 249 GLU A N 1
ATOM 1950 C CA . GLU A 1 249 ? -2.165 -20.065 -29.986 1.00 51.00 249 GLU A CA 1
ATOM 1951 C C . GLU A 1 249 ? -1.252 -19.311 -30.963 1.00 51.00 249 GLU A C 1
ATOM 1953 O O . GLU A 1 249 ? -0.377 -19.876 -31.618 1.00 51.00 249 GLU A O 1
ATOM 1958 N N . ILE A 1 250 ? -1.479 -18.003 -31.086 1.00 52.28 250 ILE A N 1
ATOM 1959 C CA . ILE A 1 250 ? -0.654 -17.090 -31.879 1.00 52.28 250 ILE A CA 1
ATOM 1960 C C . ILE A 1 250 ? 0.495 -16.612 -30.979 1.00 52.28 250 ILE A C 1
ATOM 1962 O O . ILE A 1 250 ? 0.332 -15.648 -30.233 1.00 52.28 250 ILE A O 1
ATOM 1966 N N . LEU A 1 251 ? 1.654 -17.269 -31.044 1.00 53.66 251 LEU A N 1
ATOM 1967 C CA . LEU A 1 251 ? 2.873 -16.829 -30.356 1.00 53.66 251 LEU A CA 1
ATOM 1968 C C . LEU A 1 251 ? 3.706 -15.938 -31.292 1.00 53.66 251 LEU A C 1
ATOM 1970 O O . LEU A 1 251 ? 4.032 -16.326 -32.415 1.00 53.66 251 LEU A O 1
ATOM 1974 N N . ALA A 1 252 ? 4.040 -14.721 -30.854 1.00 56.97 252 ALA A N 1
ATOM 1975 C CA . ALA A 1 252 ? 5.043 -13.904 -31.535 1.00 56.97 252 ALA A CA 1
ATOM 1976 C C . ALA A 1 252 ? 6.425 -14.543 -31.321 1.00 56.97 252 ALA A C 1
ATOM 1978 O O . ALA A 1 252 ? 6.806 -14.821 -30.186 1.00 56.97 252 ALA A O 1
ATOM 1979 N N . ALA A 1 253 ? 7.170 -14.795 -32.401 1.00 64.00 253 ALA A N 1
ATOM 1980 C CA . ALA A 1 253 ? 8.455 -15.497 -32.326 1.00 64.00 253 ALA A CA 1
ATOM 1981 C C . ALA A 1 253 ? 9.601 -14.607 -31.808 1.00 64.00 253 ALA A C 1
ATOM 1983 O O . ALA A 1 253 ? 10.579 -15.117 -31.262 1.00 64.00 253 ALA A O 1
ATOM 1984 N N . LYS A 1 254 ? 9.483 -13.281 -31.969 1.00 73.50 254 LYS A N 1
ATOM 1985 C CA . LYS A 1 254 ? 10.461 -12.285 -31.513 1.00 73.50 254 LYS A CA 1
ATOM 1986 C C . LYS A 1 254 ? 9.764 -11.014 -31.043 1.00 73.50 254 LYS A C 1
ATOM 1988 O O . LYS A 1 254 ? 8.738 -10.623 -31.601 1.00 73.50 254 LYS A O 1
ATOM 1993 N N . GLN A 1 255 ? 10.387 -10.341 -30.079 1.00 79.31 255 GLN A N 1
ATOM 1994 C CA . GLN A 1 255 ? 9.985 -9.025 -29.585 1.00 79.31 255 GLN A CA 1
ATOM 1995 C C . GLN A 1 255 ? 11.205 -8.101 -29.534 1.00 79.31 255 GLN A C 1
ATOM 1997 O O . GLN A 1 255 ? 12.307 -8.545 -29.205 1.00 79.31 255 GLN A O 1
ATOM 2002 N N . ALA A 1 256 ? 11.009 -6.823 -29.847 1.00 81.44 256 ALA A N 1
ATOM 2003 C CA . ALA A 1 256 ? 12.021 -5.780 -29.729 1.00 81.44 256 ALA A CA 1
ATOM 2004 C C . ALA A 1 256 ? 11.494 -4.631 -28.865 1.00 81.44 256 ALA A C 1
ATOM 2006 O O . ALA A 1 256 ? 10.350 -4.209 -29.021 1.00 81.44 256 ALA A O 1
ATOM 2007 N N . LEU A 1 257 ? 12.343 -4.112 -27.976 1.00 81.88 257 LEU A N 1
ATOM 2008 C CA . LEU A 1 257 ? 12.074 -2.914 -27.182 1.00 81.88 257 LEU A CA 1
ATOM 2009 C C . LEU A 1 257 ? 12.927 -1.768 -27.718 1.00 81.88 257 LEU A C 1
ATOM 2011 O O . LEU A 1 257 ? 14.152 -1.881 -27.781 1.00 81.88 257 LEU A O 1
ATOM 2015 N N . VAL A 1 258 ? 12.287 -0.666 -28.099 1.00 83.25 258 VAL A N 1
ATOM 2016 C CA . VAL A 1 258 ? 12.963 0.521 -28.636 1.00 83.25 258 VAL A CA 1
ATOM 2017 C C . VAL A 1 258 ? 12.458 1.762 -27.917 1.00 83.25 258 VAL A C 1
ATOM 2019 O O . VAL A 1 258 ? 11.281 1.854 -27.611 1.00 83.25 258 VAL A O 1
ATOM 2022 N N . SER A 1 259 ? 13.320 2.734 -27.625 1.00 82.06 259 SER A N 1
ATOM 2023 C CA . SER A 1 259 ? 12.868 4.017 -27.065 1.00 82.06 259 SER A CA 1
ATOM 2024 C C . SER A 1 259 ? 11.882 4.700 -28.016 1.00 82.06 259 SER A C 1
ATOM 2026 O O . SER A 1 259 ? 12.149 4.750 -29.214 1.00 82.06 259 SER A O 1
ATOM 2028 N N . VAL A 1 260 ? 10.793 5.282 -27.500 1.00 78.56 260 VAL A N 1
ATOM 2029 C CA . VAL A 1 260 ? 9.850 6.069 -28.326 1.00 78.56 260 VAL A CA 1
ATOM 2030 C C . VAL A 1 260 ? 10.555 7.272 -28.974 1.00 78.56 260 VAL A C 1
ATOM 2032 O O . VAL A 1 260 ? 10.240 7.640 -30.098 1.00 78.56 260 VAL A O 1
ATOM 2035 N N . ASP A 1 261 ? 11.586 7.808 -28.316 1.00 81.50 261 ASP A N 1
ATOM 2036 C CA . ASP A 1 261 ? 12.422 8.899 -28.841 1.00 81.50 261 ASP A CA 1
ATOM 2037 C C . ASP A 1 261 ? 13.554 8.431 -29.780 1.00 81.50 261 ASP A C 1
ATOM 2039 O O . ASP A 1 261 ? 14.469 9.200 -30.090 1.00 81.50 261 ASP A O 1
ATOM 2043 N N . ALA A 1 262 ? 13.586 7.154 -30.177 1.00 79.62 262 ALA A N 1
ATOM 2044 C CA . ALA A 1 262 ? 14.641 6.663 -31.055 1.00 79.62 262 ALA A CA 1
ATOM 2045 C C . ALA A 1 262 ? 14.570 7.347 -32.427 1.00 79.62 262 ALA A C 1
ATOM 2047 O O . ALA A 1 262 ? 13.501 7.568 -32.995 1.00 79.62 262 ALA A O 1
ATOM 2048 N N . ALA A 1 263 ? 15.738 7.669 -32.984 1.00 82.62 263 ALA A N 1
ATOM 2049 C CA . ALA A 1 263 ? 15.818 8.292 -34.295 1.00 82.62 263 ALA A CA 1
ATOM 2050 C C . ALA A 1 263 ? 15.156 7.406 -35.366 1.00 82.62 263 ALA A C 1
ATOM 2052 O O . ALA A 1 263 ? 15.292 6.182 -35.331 1.00 82.62 263 ALA A O 1
ATOM 2053 N N . GLY A 1 264 ? 14.497 8.024 -36.354 1.00 78.56 264 GLY A N 1
ATOM 2054 C CA . GLY A 1 264 ? 13.701 7.304 -37.359 1.00 78.56 264 GLY A CA 1
ATOM 2055 C C . GLY A 1 264 ? 14.450 6.167 -38.064 1.00 78.56 264 GLY A C 1
ATOM 2056 O O . GLY A 1 264 ? 13.888 5.103 -38.273 1.00 78.56 264 GLY A O 1
ATOM 2057 N N . HIS A 1 265 ? 15.754 6.322 -38.315 1.00 80.19 265 HIS A N 1
ATOM 2058 C CA . HIS A 1 265 ? 16.573 5.267 -38.922 1.00 80.19 265 HIS A CA 1
ATOM 2059 C C . HIS A 1 265 ? 16.755 4.024 -38.027 1.00 80.19 265 HIS A C 1
ATOM 2061 O O . HIS A 1 265 ? 16.864 2.914 -38.545 1.00 80.19 265 HIS A O 1
ATOM 2067 N N . VAL A 1 266 ? 16.785 4.186 -36.697 1.00 78.00 266 VAL A N 1
ATOM 2068 C CA . VAL A 1 266 ? 16.825 3.068 -35.737 1.00 78.00 266 VAL A CA 1
ATOM 2069 C C . VAL A 1 266 ? 15.488 2.338 -35.759 1.00 78.00 266 VAL A C 1
ATOM 2071 O O . VAL A 1 266 ? 15.463 1.112 -35.837 1.00 78.00 266 VAL A O 1
ATOM 2074 N N . MET A 1 267 ? 14.387 3.093 -35.757 1.00 74.69 267 MET A N 1
ATOM 2075 C CA . MET A 1 267 ? 13.037 2.536 -35.833 1.00 74.69 267 MET A CA 1
ATOM 2076 C C . MET A 1 267 ? 12.824 1.763 -37.133 1.00 74.69 267 MET A C 1
ATOM 2078 O O . MET A 1 267 ? 12.416 0.609 -37.070 1.00 74.69 267 MET A O 1
ATOM 2082 N N . ASP A 1 268 ? 13.195 2.341 -38.279 1.00 77.94 268 ASP A N 1
ATOM 2083 C CA . ASP A 1 268 ? 13.112 1.705 -39.600 1.00 77.94 268 ASP A CA 1
ATOM 2084 C C . ASP A 1 268 ? 13.932 0.417 -39.679 1.00 77.94 268 ASP A C 1
ATOM 2086 O O . ASP A 1 268 ? 13.529 -0.560 -40.313 1.00 77.94 268 ASP A O 1
ATOM 2090 N N . HIS A 1 269 ? 15.108 0.404 -39.050 1.00 80.62 269 HIS A N 1
ATOM 2091 C CA . HIS A 1 269 ? 15.941 -0.788 -39.001 1.00 80.62 269 HIS A CA 1
ATOM 2092 C C . HIS A 1 269 ? 15.263 -1.890 -38.173 1.00 80.62 269 HIS A C 1
ATOM 2094 O O . HIS A 1 269 ? 15.226 -3.044 -38.602 1.00 80.62 269 HIS A O 1
ATOM 2100 N N . VAL A 1 270 ? 14.675 -1.544 -37.023 1.00 78.81 270 VAL A N 1
ATOM 2101 C CA . VAL A 1 270 ? 13.969 -2.507 -36.166 1.00 78.81 270 VAL A CA 1
ATOM 2102 C C . VAL A 1 270 ? 12.699 -3.032 -36.838 1.00 78.81 270 VAL A C 1
ATOM 2104 O O . VAL A 1 270 ? 12.538 -4.246 -36.908 1.00 78.81 270 VAL A O 1
ATOM 2107 N N . THR A 1 271 ? 11.829 -2.188 -37.403 1.00 75.25 271 THR A N 1
ATOM 2108 C CA . THR A 1 271 ? 10.607 -2.659 -38.092 1.00 75.25 271 THR A CA 1
ATOM 2109 C C . THR A 1 271 ? 10.922 -3.572 -39.273 1.00 75.25 271 THR A C 1
ATOM 2111 O O . THR A 1 271 ? 10.250 -4.593 -39.432 1.00 75.25 271 THR A O 1
ATOM 2114 N N . ARG A 1 272 ? 11.977 -3.282 -40.053 1.00 78.06 272 ARG A N 1
ATOM 2115 C CA . ARG A 1 272 ? 12.436 -4.173 -41.138 1.00 78.06 272 ARG A CA 1
ATOM 2116 C C . ARG A 1 272 ? 12.877 -5.540 -40.619 1.00 78.06 272 ARG A C 1
ATOM 2118 O O . ARG A 1 272 ? 12.466 -6.552 -41.182 1.00 78.06 272 ARG A O 1
ATOM 2125 N N . HIS A 1 273 ? 13.673 -5.586 -39.548 1.00 79.56 273 HIS A N 1
ATOM 2126 C CA . HIS A 1 273 ? 14.120 -6.856 -38.950 1.00 79.56 273 HIS A CA 1
ATOM 2127 C C . HIS A 1 273 ? 12.984 -7.644 -38.303 1.00 79.56 273 HIS A C 1
ATOM 2129 O O . HIS A 1 273 ? 12.982 -8.872 -38.358 1.00 79.56 273 HIS A O 1
ATOM 2135 N N . MET A 1 274 ? 12.003 -6.947 -37.733 1.00 76.69 274 MET A N 1
ATOM 2136 C CA . MET A 1 274 ? 10.832 -7.548 -37.095 1.00 76.69 274 MET A CA 1
ATOM 2137 C C . MET A 1 274 ? 9.716 -7.894 -38.091 1.00 76.69 274 MET A C 1
ATOM 2139 O O . MET A 1 274 ? 8.699 -8.452 -37.686 1.00 76.69 274 MET A O 1
ATOM 2143 N N . LYS A 1 275 ? 9.866 -7.568 -39.385 1.00 74.44 275 LYS A N 1
ATOM 2144 C CA . LYS A 1 275 ? 8.814 -7.719 -40.410 1.00 74.44 275 LYS A CA 1
ATOM 2145 C C . LYS A 1 275 ? 7.467 -7.110 -39.973 1.00 74.44 275 LYS A C 1
ATOM 2147 O O . LYS A 1 275 ? 6.408 -7.616 -40.347 1.00 74.44 275 LYS A O 1
ATOM 2152 N N . SER A 1 276 ? 7.498 -6.059 -39.152 1.00 62.69 276 SER A N 1
ATOM 2153 C CA . SER A 1 276 ? 6.288 -5.350 -38.723 1.00 62.69 276 SER A CA 1
ATOM 2154 C C . SER A 1 276 ? 5.866 -4.354 -39.816 1.00 62.69 276 SER A C 1
ATOM 2156 O O . SER A 1 276 ? 6.734 -3.869 -40.552 1.00 62.69 276 SER A O 1
ATOM 2158 N N . PRO A 1 277 ? 4.562 -4.049 -39.966 1.00 60.06 277 PRO A N 1
ATOM 2159 C CA . PRO A 1 277 ? 4.112 -3.030 -40.907 1.00 60.06 277 PRO A CA 1
ATOM 2160 C C . PRO A 1 277 ? 4.771 -1.670 -40.613 1.00 60.06 277 PRO A C 1
ATOM 2162 O O . PRO A 1 277 ? 5.161 -1.410 -39.474 1.00 60.06 277 PRO A O 1
ATOM 2165 N N . PRO A 1 278 ? 4.896 -0.780 -41.614 1.00 57.31 278 PRO A N 1
ATOM 2166 C CA . PRO A 1 278 ? 5.375 0.574 -41.374 1.00 57.31 278 PRO A CA 1
ATOM 2167 C C . PRO A 1 278 ? 4.420 1.297 -40.416 1.00 57.31 278 PRO A C 1
ATOM 2169 O O . PRO A 1 278 ? 3.234 1.461 -40.703 1.00 57.31 278 PRO A O 1
ATOM 2172 N N . ILE A 1 279 ? 4.946 1.714 -39.268 1.00 59.00 279 ILE A N 1
ATOM 2173 C CA . ILE A 1 279 ? 4.218 2.503 -38.274 1.00 59.00 279 ILE A CA 1
ATOM 2174 C C . ILE A 1 279 ? 4.158 3.943 -38.793 1.00 59.00 279 ILE A C 1
ATOM 2176 O O . ILE A 1 279 ? 5.193 4.540 -39.093 1.00 59.00 279 ILE A O 1
ATOM 2180 N N . PHE A 1 280 ? 2.957 4.507 -38.930 1.00 53.72 280 PHE A N 1
ATOM 2181 C CA . PHE A 1 280 ? 2.790 5.908 -39.314 1.00 53.72 280 PHE A CA 1
ATOM 2182 C C . PHE A 1 280 ? 3.032 6.803 -38.096 1.00 53.72 280 PHE A C 1
ATOM 2184 O O . PHE A 1 280 ? 2.236 6.829 -37.161 1.00 53.72 280 PHE A O 1
ATOM 2191 N N . TRP A 1 281 ? 4.149 7.528 -38.106 1.00 52.81 281 TRP A N 1
ATOM 2192 C CA . TRP A 1 281 ? 4.563 8.390 -37.002 1.00 52.81 281 TRP A CA 1
ATOM 2193 C C . TRP A 1 281 ? 3.915 9.778 -37.114 1.00 52.81 281 TRP A C 1
ATOM 2195 O O . TRP A 1 281 ? 4.271 10.561 -37.997 1.00 52.81 281 TRP A O 1
A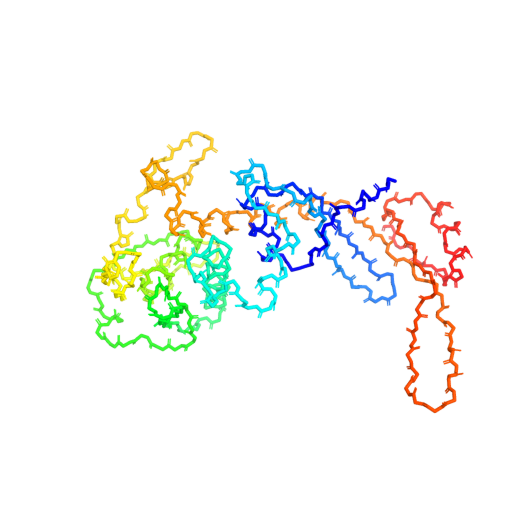TOM 2205 N N . THR A 1 282 ? 2.995 10.120 -36.212 1.00 40.19 282 THR A N 1
ATOM 2206 C CA . THR A 1 282 ? 2.648 11.526 -35.944 1.00 40.19 282 THR A CA 1
ATOM 2207 C C . THR A 1 282 ? 3.688 12.110 -34.994 1.00 40.19 282 THR A C 1
ATOM 2209 O O . THR A 1 282 ? 3.861 11.593 -33.892 1.00 40.19 282 THR A O 1
ATOM 2212 N N . LYS A 1 283 ? 4.401 13.144 -35.457 1.00 37.72 283 LYS A N 1
ATOM 2213 C CA . LYS A 1 283 ? 5.271 13.981 -34.619 1.00 37.72 283 LYS A CA 1
ATOM 2214 C C . LYS A 1 283 ? 4.470 14.744 -33.573 1.00 37.72 283 LYS A C 1
ATOM 2216 O O . LYS A 1 283 ? 3.342 15.165 -33.915 1.00 37.72 283 LYS A O 1
#

Nearest PDB structures (foldseek):
  6mmc-assembly1_A  TM=4.335E-01  e=5.200E+00  Cyanobium sp. PCC 7001
  1zx4-assembly1_A  TM=2.605E-01  e=4.915E+00  Punavirus P1
  1q1l-assembly1_D  TM=2.706E-01  e=7.720E+00  Aquifex aeolicus

Mean predicted aligned error: 8.69 Å

Sequence (283 aa):
MSASANTILITETRLAACFRALGFPYQAEVIIHERRDEMRVQFLFQPQSLRFPSLFASALLAQWQSGELAQREPLHLLCVMMNAQHNYDQLLKAQKQGSALRVVSVAGGLMTRYVLGQEPATVAFSPERVSIDDLRLAACLGMLGVPLLRITGSSPRHVFEMARTGYPVLLSDGQRHVHDAQVLSRRSPTEADPLRLWLEIQQPLHPLCIGYDALYSRTQLKRELETQKKLLMIDEASHRVTGDGASTEILAAKQALVSVDAAGHVMDHVTRHMKSPPIFWTK

Solvent-accessible surface area (backbone atoms only — not comparable to full-atom values): 15642 Å² total; per-residue (Å²): 132,83,80,62,98,61,58,46,82,39,64,53,63,70,60,47,12,33,43,46,52,51,29,30,52,67,50,78,45,40,35,33,31,69,92,73,74,44,78,45,54,41,33,41,27,40,46,51,18,78,72,39,74,88,44,42,50,64,62,52,49,51,31,52,76,72,43,52,39,54,72,77,39,48,77,37,69,66,47,38,17,53,45,18,50,50,21,34,53,47,51,57,47,24,73,75,68,73,51,54,45,22,67,41,78,36,70,95,35,54,32,22,36,60,42,84,38,77,53,57,68,83,59,58,64,47,86,53,67,35,81,38,71,44,66,50,56,52,13,21,41,23,27,51,28,25,36,65,62,45,80,43,76,52,92,94,53,48,33,40,32,23,29,27,58,32,45,65,24,37,46,96,86,75,46,72,47,64,43,49,46,65,68,70,64,36,67,52,57,42,96,93,37,73,78,32,44,43,54,48,78,80,40,57,81,36,63,53,44,45,11,34,43,15,50,50,33,36,54,52,50,53,57,51,60,74,71,50,73,48,28,34,36,48,52,25,66,55,61,83,63,86,64,92,84,73,82,85,65,80,53,58,87,46,76,46,81,41,56,67,84,51,55,67,70,59,50,53,51,48,33,62,76,33,62,37,76,88,78,86,82,81,131